Protein AF-A0A7Y6Z3F3-F1 (afdb_monomer_lite)

Sequence (207 aa):
MNSSSGKTDTLVWLLLFVAGVSCVLVIGAFCLVFYDLPFSKDSGDWSNFGSYFGGLLSPILGVLNLCALLLIAVRVTEAQQKTLATKRLSLDLYSEWHEPSLHESRRVVSDLISSVSRNERVLNTLSELEQSELDLRVHAFRLYHFFEKWAVLVELNEVDEVILNKALASRALWYRQYFFEPIREAESNTEIRSSLDRIETIVFSKL

Radius of gyration: 32.27 Å; chains: 1; bounding box: 71×24×91 Å

Secondary structure (DSSP, 8-state):
--TTHHHHHHHHHHHHHHHHHHHHHHHHHHHHHHTTSPPP--HHHHHHHHHHHHHHHHHHHHHHHHHHHHHHHHHHHHHHHHHHHHHHHHHHHHHHHTSHHHHHHHHHHHHHHHHHHHTTPPPPPHHHHHTS-HHHHHHHHHHHHHHHHHHHHHHTT---HHHHHHHHHHHHHHHIIIIIHHHHHH---HHHHHHHHHHHHHTGGG-

Foldseek 3Di:
DPPPVVVLVVVLVVLVVVLVVQLCVVVVVCCVVCVPPDDDPDVVVVVVVCVVCCVSCVVSVVSNVVSVVVVVVVVVVVVVVLLVQLVVLLVVLLVVLVDPLLVVLVVLVVVLLVVCVVVVHQDDALVVLCVDDPVNNVSLVVNLVSLLSVLVCQVVVSHDLVSLCVRPVVCVVVCVVRPLVSNLVPPPDPVVNVSSVSSCVRSVVSD

Structure (mmCIF, N/CA/C/O backbone):
data_AF-A0A7Y6Z3F3-F1
#
_entry.id   AF-A0A7Y6Z3F3-F1
#
loop_
_atom_site.group_PDB
_atom_site.id
_atom_site.type_symbol
_atom_site.label_atom_id
_atom_site.label_alt_id
_atom_site.label_comp_id
_atom_site.label_asym_id
_atom_site.label_entity_id
_atom_site.label_seq_id
_atom_site.pdbx_PDB_ins_code
_atom_site.Cartn_x
_atom_site.Cartn_y
_atom_site.Cartn_z
_atom_site.occupancy
_atom_site.B_iso_or_equiv
_atom_site.auth_seq_id
_atom_site.auth_comp_id
_atom_site.auth_asym_id
_atom_site.auth_atom_id
_atom_site.pdbx_PDB_model_num
ATOM 1 N N . MET A 1 1 ? -4.904 8.526 -14.366 1.00 38.22 1 MET A N 1
ATOM 2 C CA . MET A 1 1 ? -3.614 9.166 -14.714 1.00 38.22 1 MET A CA 1
ATOM 3 C C . MET A 1 1 ? -2.738 8.146 -15.443 1.00 38.22 1 MET A C 1
ATOM 5 O O . MET A 1 1 ? -2.089 7.375 -14.768 1.00 38.22 1 MET A O 1
ATOM 9 N N . ASN A 1 2 ? -2.770 8.075 -16.785 1.00 40.88 2 ASN A N 1
ATOM 10 C CA . ASN A 1 2 ? -1.990 7.087 -17.573 1.00 40.88 2 ASN A CA 1
ATOM 11 C C . ASN A 1 2 ? -1.408 7.657 -18.892 1.00 40.88 2 ASN A C 1
ATOM 13 O O . ASN A 1 2 ? -1.017 6.913 -19.784 1.00 40.88 2 ASN A O 1
ATOM 17 N N . SER A 1 3 ? -1.358 8.986 -19.058 1.00 46.75 3 SER A N 1
ATOM 18 C CA . SER A 1 3 ? -1.024 9.599 -20.358 1.00 46.75 3 SER A CA 1
ATOM 19 C C . SER A 1 3 ? 0.472 9.885 -20.590 1.00 46.75 3 SER A C 1
ATOM 21 O O . SER A 1 3 ? 0.819 10.198 -21.732 1.00 46.75 3 SER A O 1
ATOM 23 N N . SER A 1 4 ? 1.351 9.845 -19.578 1.00 52.16 4 SER A N 1
ATOM 24 C CA . SER A 1 4 ? 2.773 10.199 -19.773 1.00 52.16 4 SER A CA 1
ATOM 25 C C . SER A 1 4 ? 3.640 9.006 -20.187 1.00 52.16 4 SER A C 1
ATOM 27 O O . SER A 1 4 ? 4.388 9.145 -21.151 1.00 52.16 4 SER A O 1
ATOM 29 N N . SER A 1 5 ? 3.479 7.835 -19.554 1.00 54.91 5 SER A N 1
ATOM 30 C CA . SER A 1 5 ? 4.274 6.628 -19.866 1.00 54.91 5 SER A CA 1
ATOM 31 C C . SER A 1 5 ? 4.089 6.160 -21.316 1.00 54.91 5 SER A C 1
ATOM 33 O O . SER A 1 5 ? 5.067 5.860 -21.996 1.00 54.91 5 SER A O 1
ATOM 35 N N . GLY A 1 6 ? 2.861 6.193 -21.848 1.00 60.38 6 GLY A N 1
ATOM 36 C CA . GLY A 1 6 ? 2.613 5.762 -23.229 1.00 60.38 6 GLY A CA 1
ATOM 37 C C . GLY A 1 6 ? 3.325 6.627 -24.277 1.00 60.38 6 GLY A C 1
ATOM 38 O O . GLY A 1 6 ? 3.741 6.128 -25.322 1.00 60.38 6 GLY A O 1
ATOM 39 N N . LYS A 1 7 ? 3.517 7.923 -23.998 1.00 63.25 7 LYS A N 1
ATOM 40 C CA . LYS A 1 7 ? 4.175 8.851 -24.930 1.00 63.25 7 LYS A CA 1
ATOM 41 C C . LYS A 1 7 ? 5.693 8.682 -24.926 1.00 63.25 7 LYS A C 1
ATOM 43 O O . LYS A 1 7 ? 6.295 8.705 -25.997 1.00 63.25 7 LYS A O 1
ATOM 48 N N . THR A 1 8 ? 6.300 8.482 -23.754 1.00 67.88 8 THR A N 1
ATOM 49 C CA . THR A 1 8 ? 7.743 8.215 -23.640 1.00 67.88 8 THR A CA 1
ATOM 50 C C . THR A 1 8 ? 8.108 6.880 -24.271 1.00 67.88 8 THR A C 1
ATOM 52 O O . THR A 1 8 ? 9.074 6.817 -25.027 1.00 67.88 8 THR A O 1
ATOM 55 N N . ASP A 1 9 ? 7.290 5.848 -24.056 1.00 76.81 9 ASP A N 1
ATOM 56 C CA . ASP A 1 9 ? 7.515 4.531 -24.652 1.00 76.81 9 ASP A CA 1
ATOM 57 C C . ASP A 1 9 ? 7.386 4.584 -26.188 1.00 76.81 9 ASP A C 1
ATOM 59 O O . ASP A 1 9 ? 8.231 4.041 -26.897 1.00 76.81 9 ASP A O 1
ATOM 63 N N . THR A 1 10 ? 6.407 5.324 -26.724 1.00 79.69 10 THR A N 1
ATOM 64 C CA . THR A 1 10 ? 6.239 5.496 -28.182 1.00 79.69 10 THR A CA 1
ATOM 65 C C . THR A 1 10 ? 7.417 6.237 -28.824 1.00 79.69 10 THR A C 1
ATOM 67 O O . THR A 1 10 ? 7.897 5.841 -29.886 1.00 79.69 10 THR A O 1
ATOM 70 N N . LEU A 1 11 ? 7.905 7.306 -28.186 1.00 78.19 11 LEU A N 1
ATOM 71 C CA . LEU A 1 11 ? 9.024 8.100 -28.702 1.00 78.19 11 LEU A CA 1
ATOM 72 C C . LEU A 1 11 ? 10.329 7.295 -28.707 1.00 78.19 11 LEU A C 1
ATOM 74 O O . LEU A 1 11 ? 11.085 7.350 -29.674 1.00 78.19 11 LEU A O 1
ATOM 78 N N . VAL A 1 12 ? 10.568 6.505 -27.663 1.00 79.38 12 VAL A N 1
ATOM 79 C CA . VAL A 1 12 ? 11.729 5.613 -27.582 1.00 79.38 12 VAL A CA 1
ATOM 80 C C . VAL A 1 12 ? 11.673 4.541 -28.665 1.00 79.38 12 VAL A C 1
ATOM 82 O O . VAL A 1 12 ? 12.667 4.328 -29.356 1.00 79.38 12 VAL A O 1
ATOM 85 N N . TRP A 1 13 ? 10.520 3.901 -28.864 1.00 82.06 13 TRP A N 1
ATOM 86 C CA . TRP A 1 13 ? 10.353 2.903 -29.922 1.00 82.06 13 TRP A CA 1
ATOM 87 C C . TRP A 1 13 ? 10.574 3.483 -31.318 1.00 82.06 13 TRP A C 1
ATOM 89 O O . TRP A 1 13 ? 11.228 2.849 -32.145 1.00 82.06 13 TRP A O 1
ATOM 99 N N . LEU A 1 14 ? 10.097 4.705 -31.566 1.00 84.75 14 LEU A N 1
ATOM 100 C CA . LEU A 1 14 ? 10.352 5.413 -32.817 1.00 84.75 14 LEU A CA 1
ATOM 101 C C . LEU A 1 14 ? 11.854 5.667 -33.026 1.00 84.75 14 LEU A C 1
ATOM 103 O O . LEU A 1 14 ? 12.366 5.433 -34.119 1.00 84.75 14 LEU A O 1
ATOM 107 N N . LEU A 1 15 ? 12.574 6.103 -31.988 1.00 81.81 15 LEU A N 1
ATOM 108 C CA . LEU A 1 15 ? 14.019 6.342 -32.068 1.00 81.81 15 LEU A CA 1
ATOM 109 C C . LEU A 1 15 ? 14.811 5.049 -32.301 1.00 81.81 15 LEU A C 1
ATOM 111 O O . LEU A 1 15 ? 15.706 5.032 -33.146 1.00 81.81 15 LEU A O 1
ATOM 115 N N . LEU A 1 16 ? 14.453 3.956 -31.619 1.00 83.38 16 LEU A N 1
ATOM 116 C CA . LEU A 1 16 ? 15.047 2.634 -31.849 1.00 83.38 16 LEU A CA 1
ATOM 117 C C . LEU A 1 16 ? 14.792 2.140 -33.276 1.00 83.38 16 LEU A C 1
ATOM 119 O O . LEU A 1 16 ? 15.697 1.597 -33.909 1.00 83.38 16 LEU A O 1
ATOM 123 N N . PHE A 1 17 ? 13.587 2.364 -33.804 1.00 86.19 17 PHE A N 1
ATOM 124 C CA . PHE A 1 17 ? 13.240 2.017 -35.178 1.00 86.19 17 PHE A CA 1
ATOM 125 C C . PHE A 1 17 ? 14.087 2.798 -36.189 1.00 86.19 17 PHE A C 1
ATOM 127 O O . PHE A 1 17 ? 14.693 2.195 -37.071 1.00 86.19 17 PHE A O 1
ATOM 134 N N . VAL A 1 18 ? 14.194 4.123 -36.036 1.00 85.94 18 VAL A N 1
ATOM 135 C CA . VAL A 1 18 ? 15.007 4.972 -36.924 1.00 85.94 18 VAL A CA 1
ATOM 136 C C . VAL A 1 18 ? 16.485 4.577 -36.874 1.00 85.94 18 VAL A C 1
ATOM 138 O O . VAL A 1 18 ? 17.123 4.462 -37.924 1.00 85.94 18 VAL A O 1
ATOM 141 N N . ALA A 1 19 ? 17.027 4.317 -35.682 1.00 82.75 19 ALA A N 1
ATOM 142 C CA . ALA A 1 19 ? 18.394 3.826 -35.519 1.00 82.75 19 ALA A CA 1
ATOM 143 C C . ALA A 1 19 ? 18.596 2.464 -36.209 1.00 82.75 19 ALA A C 1
ATOM 145 O O . ALA A 1 19 ? 19.554 2.290 -36.962 1.00 82.75 19 ALA A O 1
ATOM 146 N N . GLY A 1 20 ? 17.666 1.523 -36.016 1.00 84.94 20 GLY A N 1
ATOM 147 C CA . GLY A 1 20 ? 17.706 0.199 -36.639 1.00 84.94 20 GLY A CA 1
ATOM 148 C C . GLY A 1 20 ? 17.647 0.258 -38.165 1.00 84.94 20 GLY A C 1
ATOM 149 O O . GLY A 1 20 ? 18.487 -0.342 -38.835 1.00 84.94 20 GLY A O 1
ATOM 150 N N . VAL A 1 21 ? 16.714 1.036 -38.723 1.00 88.25 21 VAL A N 1
ATOM 151 C CA . VAL A 1 21 ? 16.598 1.254 -40.175 1.00 88.25 21 VAL A CA 1
ATOM 152 C C . VAL A 1 21 ? 17.876 1.874 -40.733 1.00 88.25 21 VAL A C 1
ATOM 154 O O . VAL A 1 21 ? 18.364 1.426 -41.766 1.00 88.25 21 VAL A O 1
ATOM 157 N N . SER A 1 22 ? 18.463 2.849 -40.036 1.00 83.56 22 SER A N 1
ATOM 158 C CA . SER A 1 22 ? 19.711 3.489 -40.470 1.00 83.56 22 SER A CA 1
ATOM 159 C C . SER A 1 22 ? 20.871 2.489 -40.542 1.00 83.56 22 SER A C 1
ATOM 161 O O . SER A 1 22 ? 21.588 2.460 -41.541 1.00 83.56 22 SER A O 1
ATOM 163 N N . CYS A 1 23 ? 21.016 1.608 -39.545 1.00 83.25 23 CYS A N 1
ATOM 164 C CA . CYS A 1 23 ? 22.012 0.531 -39.575 1.00 83.25 23 CYS A CA 1
ATOM 165 C C . CYS A 1 23 ? 21.788 -0.440 -40.744 1.00 83.25 23 CYS A C 1
ATOM 167 O O . CYS A 1 23 ? 22.736 -0.779 -41.454 1.00 83.25 23 CYS A O 1
ATOM 169 N N . VAL A 1 24 ? 20.540 -0.867 -40.971 1.00 86.88 24 VAL A N 1
ATOM 170 C CA . VAL A 1 24 ? 20.189 -1.779 -42.073 1.00 86.88 24 VAL A CA 1
ATOM 171 C C . VAL A 1 24 ? 20.465 -1.137 -43.431 1.00 86.88 24 VAL A C 1
ATOM 173 O O . VAL A 1 24 ? 20.983 -1.812 -44.315 1.00 86.88 24 VAL A O 1
ATOM 176 N N . LEU A 1 25 ? 20.180 0.156 -43.601 1.00 86.38 25 LEU A N 1
ATOM 177 C CA . LEU A 1 25 ? 20.458 0.877 -44.845 1.00 86.38 25 LEU A CA 1
ATOM 178 C C . LEU A 1 25 ? 21.958 0.969 -45.137 1.00 86.38 25 LEU A C 1
ATOM 180 O O . LEU A 1 25 ? 22.355 0.741 -46.276 1.00 86.38 25 LEU A O 1
ATOM 184 N N . VAL A 1 26 ? 22.794 1.250 -44.131 1.00 82.69 26 VAL A N 1
ATOM 185 C CA . VAL A 1 26 ? 24.258 1.308 -44.303 1.00 82.69 26 VAL A CA 1
ATOM 186 C C . VAL A 1 26 ? 24.819 -0.064 -44.686 1.00 82.69 26 VAL A C 1
ATOM 188 O O . VAL A 1 26 ? 25.569 -0.174 -45.656 1.00 82.69 26 VAL A O 1
ATOM 191 N N . ILE A 1 27 ? 24.422 -1.120 -43.969 1.00 83.50 27 ILE A N 1
ATOM 192 C CA . ILE A 1 27 ? 24.867 -2.493 -44.257 1.00 83.50 27 ILE A CA 1
ATOM 193 C C . ILE A 1 27 ? 24.346 -2.951 -45.626 1.00 83.50 27 ILE A C 1
ATOM 195 O O . ILE A 1 27 ? 25.100 -3.501 -46.423 1.00 83.50 27 ILE A O 1
ATOM 199 N N . GLY A 1 28 ? 23.073 -2.691 -45.925 1.00 85.12 28 GLY A N 1
ATOM 200 C CA . GLY A 1 28 ? 22.438 -3.063 -47.187 1.00 85.12 28 GLY A CA 1
ATOM 201 C C . GLY A 1 28 ? 23.067 -2.362 -48.388 1.00 85.12 28 GLY A C 1
ATOM 202 O O . GLY A 1 28 ? 23.376 -3.017 -49.380 1.00 85.12 28 GLY A O 1
ATOM 203 N N . ALA A 1 29 ? 23.327 -1.055 -48.291 1.00 84.19 29 ALA A N 1
ATOM 204 C CA . ALA A 1 29 ? 24.025 -0.305 -49.333 1.00 84.19 29 ALA A CA 1
ATOM 205 C C . ALA A 1 29 ? 25.441 -0.849 -49.569 1.00 84.19 29 ALA A C 1
ATOM 207 O O . ALA A 1 29 ? 25.851 -1.001 -50.718 1.00 84.19 29 ALA A O 1
ATOM 208 N N . PHE A 1 30 ? 26.164 -1.208 -48.502 1.00 81.44 30 PHE A N 1
ATOM 209 C CA . PHE A 1 30 ? 27.473 -1.847 -48.625 1.00 81.44 30 PHE A CA 1
ATOM 210 C C . PHE A 1 30 ? 27.386 -3.191 -49.364 1.00 81.44 30 PHE A C 1
ATOM 212 O O . PHE A 1 30 ? 28.093 -3.398 -50.348 1.00 81.44 30 PHE A O 1
ATOM 219 N N . CYS A 1 31 ? 26.485 -4.086 -48.950 1.00 83.38 31 CYS A N 1
ATOM 220 C CA . CYS A 1 31 ? 26.319 -5.380 -49.612 1.00 83.38 31 CYS A CA 1
ATOM 221 C C . CYS A 1 31 ? 25.942 -5.236 -51.093 1.00 83.38 31 CYS A C 1
ATOM 223 O O . CYS A 1 31 ? 26.457 -5.986 -51.911 1.00 83.38 31 CYS A O 1
ATOM 225 N N . LEU A 1 32 ? 25.088 -4.273 -51.453 1.00 83.81 32 LEU A N 1
ATOM 226 C CA . LEU A 1 32 ? 24.676 -4.057 -52.845 1.00 83.81 32 LEU A CA 1
ATOM 227 C C . LEU A 1 32 ? 25.800 -3.509 -53.732 1.00 83.81 32 LEU A C 1
ATOM 229 O O . LEU A 1 32 ? 25.905 -3.906 -54.887 1.00 83.81 32 LEU A O 1
ATOM 233 N N . VAL A 1 33 ? 26.629 -2.600 -53.214 1.00 81.56 33 VAL A N 1
ATOM 234 C CA . VAL A 1 33 ? 27.705 -1.971 -53.999 1.00 81.56 33 VAL A CA 1
ATOM 235 C C . VAL A 1 33 ? 28.915 -2.896 -54.143 1.00 81.56 33 VAL A C 1
ATOM 237 O O . VAL A 1 33 ? 29.579 -2.872 -55.176 1.00 81.56 33 VAL A O 1
ATOM 240 N N . PHE A 1 34 ? 29.201 -3.716 -53.128 1.00 78.06 34 PHE A N 1
ATOM 241 C CA . PHE A 1 34 ? 30.442 -4.491 -53.051 1.00 78.06 34 PHE A CA 1
ATOM 242 C C . PHE A 1 34 ? 30.267 -6.009 -53.228 1.00 78.06 34 PHE A C 1
ATOM 244 O O . PHE A 1 34 ? 31.240 -6.744 -53.092 1.00 78.06 34 PHE A O 1
ATOM 251 N N . TYR A 1 35 ? 29.062 -6.490 -53.554 1.00 79.00 35 TYR A N 1
ATOM 252 C CA . TYR A 1 35 ? 28.749 -7.924 -53.668 1.00 79.00 35 TYR A CA 1
ATOM 253 C C . TYR A 1 35 ? 29.618 -8.684 -54.691 1.00 79.00 35 TYR A C 1
ATOM 255 O O . TYR A 1 35 ? 30.022 -9.812 -54.417 1.00 79.00 35 TYR A O 1
ATOM 263 N N . ASP A 1 36 ? 29.944 -8.068 -55.831 1.00 79.69 36 ASP A N 1
ATOM 264 C CA . ASP A 1 36 ? 30.713 -8.705 -56.914 1.00 79.69 36 ASP A CA 1
ATOM 265 C C . ASP A 1 36 ? 32.243 -8.567 -56.762 1.00 79.69 36 ASP A C 1
ATOM 267 O O . ASP A 1 36 ? 33.006 -9.055 -57.601 1.00 79.69 36 ASP A O 1
ATOM 271 N N . LEU A 1 37 ? 32.727 -7.886 -55.716 1.00 78.25 37 LEU A N 1
ATOM 272 C CA . LEU A 1 37 ? 34.158 -7.643 -55.521 1.00 78.25 37 LEU A CA 1
ATOM 273 C C . LEU A 1 37 ? 34.828 -8.804 -54.761 1.00 78.25 37 LEU A C 1
ATOM 275 O O . LEU A 1 37 ? 34.282 -9.304 -53.774 1.00 78.25 37 LEU A O 1
ATOM 279 N N . PRO A 1 38 ? 36.035 -9.243 -55.175 1.00 79.56 38 PRO A N 1
ATOM 280 C CA . PRO A 1 38 ? 36.768 -10.278 -54.458 1.00 79.56 38 PRO A CA 1
ATOM 281 C C . PRO A 1 38 ? 37.205 -9.779 -53.075 1.00 79.56 38 PRO A C 1
ATOM 283 O O . PRO A 1 38 ? 37.534 -8.608 -52.891 1.00 79.56 38 PRO A O 1
ATOM 286 N N . PHE A 1 39 ? 37.263 -10.694 -52.106 1.00 79.56 39 PHE A N 1
ATOM 287 C CA . PHE A 1 39 ? 37.711 -10.390 -50.746 1.00 79.56 39 PHE A CA 1
ATOM 288 C C . PHE A 1 39 ? 39.142 -9.827 -50.761 1.00 79.56 39 PHE A C 1
ATOM 290 O O . PHE A 1 39 ? 40.058 -10.480 -51.274 1.00 79.56 39 PHE A O 1
ATOM 297 N N . SER A 1 40 ? 39.345 -8.632 -50.194 1.00 84.62 40 SER A N 1
ATOM 298 C CA . SER A 1 40 ? 40.679 -8.030 -50.159 1.00 84.62 40 SER A CA 1
ATOM 299 C C . SER A 1 40 ? 41.608 -8.802 -49.222 1.00 84.62 40 SER A C 1
ATOM 301 O O . SER A 1 40 ? 41.233 -9.176 -48.106 1.00 84.62 40 SER A O 1
ATOM 303 N N . LYS A 1 41 ? 42.837 -9.035 -49.695 1.00 87.00 41 LYS A N 1
ATOM 304 C CA . LYS A 1 41 ? 43.941 -9.622 -48.920 1.00 87.00 41 LYS A CA 1
ATOM 305 C C . LYS A 1 41 ? 44.812 -8.556 -48.250 1.00 87.00 41 LYS A C 1
ATOM 307 O O . LYS A 1 41 ? 45.688 -8.919 -47.469 1.00 87.00 41 LYS A O 1
ATOM 312 N N . ASP A 1 42 ? 44.595 -7.279 -48.569 1.00 90.56 42 ASP A N 1
ATOM 313 C CA . ASP A 1 42 ? 45.306 -6.163 -47.954 1.00 90.56 42 ASP A CA 1
ATOM 314 C C . ASP A 1 42 ? 44.624 -5.783 -46.634 1.00 90.56 42 ASP A C 1
ATOM 316 O O . ASP A 1 42 ? 43.416 -5.548 -46.570 1.00 90.56 42 ASP A O 1
ATOM 320 N N . SER A 1 43 ? 45.402 -5.730 -45.556 1.00 84.81 43 SER A N 1
ATOM 321 C CA . SER A 1 43 ? 44.917 -5.312 -44.242 1.00 84.81 43 SER A CA 1
ATOM 322 C C . SER A 1 43 ? 44.562 -3.820 -44.190 1.00 84.81 43 SER A C 1
ATOM 324 O O . SER A 1 43 ? 43.739 -3.425 -43.359 1.00 84.81 43 SER A O 1
ATOM 326 N N . GLY A 1 44 ? 45.122 -2.996 -45.083 1.00 91.69 44 GLY A N 1
ATOM 327 C CA . GLY A 1 44 ? 44.797 -1.574 -45.206 1.00 91.69 44 GLY A CA 1
ATOM 328 C C . GLY A 1 44 ? 43.333 -1.327 -45.580 1.00 91.69 44 GLY A C 1
ATOM 329 O O . GLY A 1 44 ? 42.685 -0.457 -44.993 1.00 91.69 44 GLY A O 1
ATOM 330 N N . ASP A 1 45 ? 42.774 -2.145 -46.472 1.00 84.94 45 ASP A N 1
ATOM 331 C CA . ASP A 1 45 ? 41.375 -2.033 -46.902 1.00 84.94 45 ASP A CA 1
ATOM 332 C C . ASP A 1 45 ? 40.402 -2.326 -45.752 1.00 84.94 45 ASP A C 1
ATOM 334 O O . ASP A 1 45 ? 39.420 -1.605 -45.557 1.00 84.94 45 ASP A O 1
ATOM 338 N N . TRP A 1 46 ? 40.713 -3.328 -44.925 1.00 84.88 46 TRP A N 1
ATOM 339 C CA . TRP A 1 46 ? 39.931 -3.662 -43.730 1.00 84.88 46 TRP A CA 1
ATOM 340 C C . TRP A 1 46 ? 39.995 -2.572 -42.658 1.00 84.88 46 TRP A C 1
ATOM 342 O O . TRP A 1 46 ? 38.992 -2.297 -41.996 1.00 84.88 46 TRP A O 1
ATOM 352 N N . SER A 1 47 ? 41.147 -1.913 -42.512 1.00 86.12 47 SER A N 1
ATOM 353 C CA . SER A 1 47 ? 41.310 -0.768 -41.607 1.00 86.12 47 SER A CA 1
ATOM 354 C C . SER A 1 47 ? 40.446 0.427 -42.037 1.00 86.12 47 SER A C 1
ATOM 356 O O . SER A 1 47 ? 39.726 1.018 -41.222 1.00 86.12 47 SER A O 1
ATOM 358 N N . ASN A 1 48 ? 40.440 0.742 -43.336 1.00 86.56 48 ASN A N 1
ATOM 359 C CA . ASN A 1 48 ? 39.612 1.809 -43.904 1.00 86.56 48 ASN A CA 1
ATOM 360 C C . ASN A 1 48 ? 38.114 1.490 -43.787 1.00 86.56 48 ASN A C 1
ATOM 362 O O . ASN A 1 48 ? 37.327 2.350 -43.384 1.00 86.56 48 ASN A O 1
ATOM 366 N N . PHE A 1 49 ? 37.725 0.243 -44.062 1.00 83.56 49 PHE A N 1
ATOM 367 C CA . PHE A 1 49 ? 36.360 -0.246 -43.872 1.00 83.56 49 PHE A CA 1
ATOM 368 C C . PHE A 1 49 ? 35.894 -0.092 -42.418 1.00 83.56 49 PHE A C 1
ATOM 370 O O . PHE A 1 49 ? 34.840 0.495 -42.162 1.00 83.56 49 PHE A O 1
ATOM 377 N N . GLY A 1 50 ? 36.695 -0.565 -41.459 1.00 82.75 50 GLY A N 1
ATOM 378 C CA . GLY A 1 50 ? 36.385 -0.449 -40.034 1.00 82.75 50 GLY A CA 1
ATOM 379 C C . GLY A 1 50 ? 36.251 1.006 -39.585 1.00 82.75 50 GLY A C 1
ATOM 380 O O . GLY A 1 50 ? 35.356 1.327 -38.806 1.00 82.75 50 GLY A O 1
ATOM 381 N N . SER A 1 51 ? 37.073 1.902 -40.134 1.00 86.12 51 SER A N 1
ATOM 382 C CA . SER A 1 51 ? 37.001 3.341 -39.855 1.00 86.12 51 SER A CA 1
ATOM 383 C C . SER A 1 51 ? 35.717 3.980 -40.399 1.00 86.12 51 SER A C 1
ATOM 385 O O . SER A 1 51 ? 35.083 4.768 -39.699 1.00 86.12 51 SER A O 1
ATOM 387 N N . TYR A 1 52 ? 35.287 3.609 -41.608 1.00 84.25 52 TYR A N 1
ATOM 388 C CA . TYR A 1 52 ? 34.029 4.078 -42.199 1.00 84.25 52 TYR A CA 1
ATOM 389 C C . TYR A 1 52 ? 32.808 3.596 -41.404 1.00 84.25 52 TYR A C 1
ATOM 391 O O . TYR A 1 52 ? 31.964 4.403 -41.006 1.00 84.25 52 TYR A O 1
ATOM 399 N N . PHE A 1 53 ? 32.744 2.295 -41.100 1.00 82.31 53 PHE A N 1
ATOM 400 C CA . PHE A 1 53 ? 31.662 1.721 -40.297 1.00 82.31 53 PHE A CA 1
ATOM 401 C C . PHE A 1 53 ? 31.648 2.276 -38.874 1.00 82.31 53 PHE A C 1
ATOM 403 O O . PHE A 1 53 ? 30.588 2.651 -38.378 1.00 82.31 53 PHE A O 1
ATOM 410 N N . GLY A 1 54 ? 32.809 2.387 -38.227 1.00 82.56 54 GLY A N 1
ATOM 411 C CA . GLY A 1 54 ? 32.936 2.983 -36.899 1.00 82.56 54 GLY A CA 1
ATOM 412 C C . GLY A 1 54 ? 32.503 4.450 -36.874 1.00 82.56 54 GLY A C 1
ATOM 413 O O . GLY A 1 54 ? 31.783 4.858 -35.964 1.00 82.56 54 GLY A O 1
ATOM 414 N N . GLY A 1 55 ? 32.864 5.226 -37.901 1.00 84.12 55 GLY A N 1
ATOM 415 C CA . GLY A 1 55 ? 32.450 6.622 -38.052 1.00 84.12 55 GLY A CA 1
ATOM 416 C C . GLY A 1 55 ? 30.942 6.796 -38.245 1.00 84.12 55 GLY A C 1
ATOM 417 O O . GLY A 1 55 ? 30.365 7.726 -37.687 1.00 84.12 55 GLY A O 1
ATOM 418 N N . LEU A 1 56 ? 30.289 5.888 -38.977 1.00 81.94 56 LEU A N 1
ATOM 419 C CA . LEU A 1 56 ? 28.836 5.911 -39.195 1.00 81.94 56 LEU A CA 1
ATOM 420 C C . LEU A 1 56 ? 28.035 5.370 -38.007 1.00 81.94 56 LEU A C 1
ATOM 422 O O . LEU A 1 56 ? 26.986 5.916 -37.667 1.00 81.94 56 LEU A O 1
ATOM 426 N N . LEU A 1 57 ? 28.520 4.307 -37.366 1.00 81.94 57 LEU A N 1
ATOM 427 C CA . LEU A 1 57 ? 27.845 3.683 -36.230 1.00 81.94 57 LEU A CA 1
ATOM 428 C C . LEU A 1 57 ? 28.001 4.501 -34.950 1.00 81.94 57 LEU A C 1
ATOM 430 O O . LEU A 1 57 ? 27.092 4.494 -34.127 1.00 81.94 57 LEU A O 1
ATOM 434 N N . SER A 1 58 ? 29.111 5.221 -34.769 1.00 85.81 58 SER A N 1
ATOM 435 C CA . SER A 1 58 ? 29.380 5.972 -33.537 1.00 85.81 58 SER A CA 1
ATOM 436 C C . SER A 1 58 ? 28.279 6.997 -33.192 1.00 85.81 58 SER A C 1
ATOM 438 O O . SER A 1 58 ? 27.762 6.942 -32.073 1.00 85.81 58 SER A O 1
ATOM 440 N N . PRO A 1 59 ? 27.798 7.849 -34.121 1.00 84.56 59 PRO A N 1
ATOM 441 C CA . PRO A 1 59 ? 26.643 8.714 -33.870 1.00 84.56 59 PRO A CA 1
ATOM 442 C C . PRO A 1 59 ? 25.365 7.947 -33.501 1.00 84.56 59 PRO A C 1
ATOM 444 O O . PRO A 1 59 ? 24.646 8.362 -32.592 1.00 84.56 59 PRO A O 1
ATOM 447 N N . ILE A 1 60 ? 25.095 6.813 -34.162 1.00 82.94 60 ILE A N 1
ATOM 448 C CA . ILE A 1 60 ? 23.916 5.974 -33.888 1.00 82.94 60 ILE A CA 1
ATOM 449 C C . ILE A 1 60 ? 24.001 5.398 -32.471 1.00 82.94 60 ILE A C 1
ATOM 451 O O . ILE A 1 60 ? 23.053 5.515 -31.695 1.00 82.94 60 ILE A O 1
ATOM 455 N N . LEU A 1 61 ? 25.154 4.837 -32.102 1.00 83.88 61 LEU A N 1
ATOM 456 C CA . LEU A 1 61 ? 25.417 4.320 -30.760 1.00 83.88 61 LEU A CA 1
ATOM 457 C C . LEU A 1 61 ? 25.330 5.424 -29.701 1.00 83.88 61 LEU A C 1
ATOM 459 O O . LEU A 1 61 ? 24.790 5.186 -28.623 1.00 83.88 61 LEU A O 1
ATOM 463 N N . GLY A 1 62 ? 25.790 6.638 -30.013 1.00 87.56 62 GLY A N 1
ATOM 464 C CA . GLY A 1 62 ? 25.648 7.805 -29.144 1.00 87.56 62 GLY A CA 1
ATOM 465 C C . GLY A 1 62 ? 24.184 8.138 -28.849 1.00 87.56 62 GLY A C 1
ATOM 466 O O . GLY A 1 62 ? 23.805 8.270 -27.685 1.00 87.56 62 GLY A O 1
ATOM 467 N N . VAL A 1 63 ? 23.340 8.203 -29.883 1.00 84.25 63 VAL A N 1
ATOM 468 C CA . VAL A 1 63 ? 21.894 8.442 -29.724 1.00 84.25 63 VAL A CA 1
ATOM 469 C C . VAL A 1 63 ? 21.226 7.303 -28.952 1.00 84.25 63 VAL A C 1
ATOM 471 O O . VAL A 1 63 ? 20.443 7.568 -28.039 1.00 84.25 63 VAL A O 1
ATOM 474 N N . LEU A 1 64 ? 21.560 6.045 -29.256 1.00 84.06 64 LEU A N 1
ATOM 475 C CA . LEU A 1 64 ? 21.032 4.879 -28.540 1.00 84.06 64 LEU A CA 1
ATOM 476 C C . LEU A 1 64 ? 21.401 4.904 -27.055 1.00 84.06 64 LEU A C 1
ATOM 478 O O . LEU A 1 64 ? 20.546 4.641 -26.211 1.00 84.06 64 LEU A O 1
ATOM 482 N N . ASN A 1 65 ? 22.640 5.271 -26.729 1.00 88.94 65 ASN A N 1
ATOM 483 C CA . ASN A 1 65 ? 23.096 5.383 -25.349 1.00 88.94 65 ASN A CA 1
ATOM 484 C C . ASN A 1 65 ? 22.334 6.481 -24.589 1.00 88.94 65 ASN A C 1
ATOM 486 O O . ASN A 1 65 ? 21.897 6.261 -23.462 1.00 88.94 65 ASN A O 1
ATOM 490 N N . LEU A 1 66 ? 22.099 7.638 -25.220 1.00 88.50 66 LEU A N 1
ATOM 491 C CA . LEU A 1 66 ? 21.274 8.698 -24.630 1.00 88.50 66 LEU A CA 1
ATOM 492 C C . LEU A 1 66 ? 19.826 8.242 -24.405 1.00 88.50 66 LEU A C 1
ATOM 494 O O . LEU A 1 66 ? 19.254 8.521 -23.352 1.00 88.50 66 LEU A O 1
ATOM 498 N N . CYS A 1 67 ? 19.242 7.504 -25.354 1.00 85.19 67 CYS A N 1
ATOM 499 C CA . CYS A 1 67 ? 17.896 6.947 -25.209 1.00 85.19 67 CYS A CA 1
ATOM 500 C C . CYS A 1 67 ? 17.822 5.936 -24.059 1.00 85.19 67 CYS A C 1
ATOM 502 O O . CYS A 1 67 ? 16.904 5.999 -23.242 1.00 85.19 67 CYS A O 1
ATOM 504 N N . ALA A 1 68 ? 18.800 5.032 -23.971 1.00 86.38 68 ALA A N 1
ATOM 505 C CA . ALA A 1 68 ? 18.894 4.051 -22.897 1.00 86.38 68 ALA A CA 1
ATOM 506 C C . ALA A 1 68 ? 19.033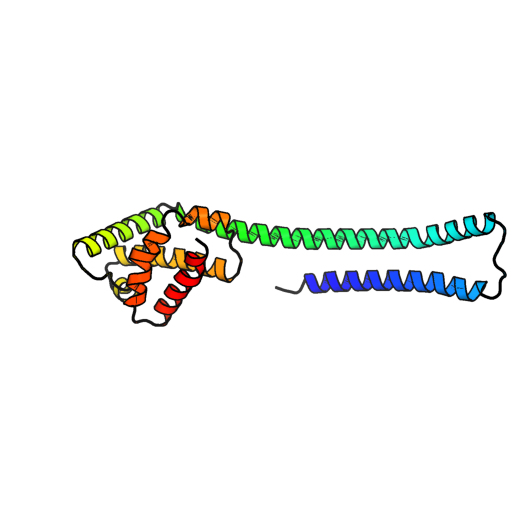 4.736 -21.532 1.00 86.38 68 ALA A C 1
ATOM 508 O O . ALA A 1 68 ? 18.315 4.392 -20.595 1.00 86.38 68 ALA A O 1
ATOM 509 N N . LEU A 1 69 ? 19.894 5.752 -21.431 1.00 92.00 69 LEU A N 1
ATOM 510 C CA . LEU A 1 69 ? 20.064 6.526 -20.206 1.00 92.00 69 LEU A CA 1
ATOM 511 C C . LEU A 1 69 ? 18.762 7.223 -19.793 1.00 92.00 69 LEU A C 1
ATOM 513 O O . LEU A 1 69 ? 18.386 7.166 -18.625 1.00 92.00 69 LEU A O 1
ATOM 517 N N . LEU A 1 70 ? 18.055 7.841 -20.743 1.00 89.19 70 LEU A N 1
ATOM 518 C CA . LEU A 1 70 ? 16.783 8.513 -20.479 1.00 89.19 70 LEU A CA 1
ATOM 519 C C . LEU A 1 70 ? 15.714 7.526 -20.000 1.00 89.19 70 LEU A C 1
ATOM 521 O O . LEU A 1 70 ? 15.024 7.800 -19.021 1.00 89.19 70 LEU A O 1
ATOM 525 N N . LEU A 1 71 ? 15.607 6.361 -20.640 1.00 87.50 71 LEU A N 1
ATOM 526 C CA . LEU A 1 71 ? 14.709 5.290 -20.210 1.00 87.50 71 LEU A CA 1
ATOM 527 C C . LEU A 1 71 ? 15.008 4.834 -18.786 1.00 87.50 71 LEU A C 1
ATOM 529 O O . LEU A 1 71 ? 14.100 4.773 -17.958 1.00 87.50 71 LEU A O 1
ATOM 533 N N . ILE A 1 72 ? 16.275 4.530 -18.497 1.00 91.00 72 ILE A N 1
ATOM 534 C CA . ILE A 1 72 ? 16.705 4.102 -17.165 1.00 91.00 72 ILE A CA 1
ATOM 535 C C . ILE A 1 72 ? 16.358 5.188 -16.145 1.00 91.00 72 ILE A C 1
ATOM 537 O O . ILE A 1 72 ? 15.749 4.885 -15.123 1.00 91.00 72 ILE A O 1
ATOM 541 N N . ALA A 1 73 ? 16.669 6.452 -16.440 1.00 90.88 73 ALA A N 1
ATOM 542 C CA . ALA A 1 73 ? 16.389 7.572 -15.550 1.00 90.88 73 ALA A CA 1
ATOM 543 C C . ALA A 1 73 ? 14.890 7.714 -15.244 1.00 90.88 73 ALA A C 1
ATOM 545 O O . ALA A 1 73 ? 14.518 7.849 -14.077 1.00 90.88 73 ALA A O 1
ATOM 546 N N . VAL A 1 74 ? 14.022 7.634 -16.258 1.00 89.00 74 VAL A N 1
ATOM 547 C CA . VAL A 1 74 ? 12.564 7.716 -16.071 1.00 89.00 74 VAL A CA 1
ATOM 548 C C . VAL A 1 74 ? 12.060 6.542 -15.235 1.00 89.00 74 VAL A C 1
ATOM 550 O O . VAL A 1 74 ? 11.395 6.758 -14.225 1.00 89.00 74 VAL A O 1
ATOM 553 N N . ARG A 1 75 ? 12.434 5.307 -15.588 1.00 86.50 75 ARG A N 1
ATOM 554 C CA . ARG A 1 75 ? 11.970 4.096 -14.890 1.00 86.50 75 ARG A CA 1
ATOM 555 C C . ARG A 1 75 ? 12.439 4.049 -13.436 1.00 86.50 75 ARG A C 1
ATOM 557 O O . ARG A 1 75 ? 11.663 3.693 -12.552 1.00 86.50 75 ARG A O 1
ATOM 564 N N . VAL A 1 76 ? 13.686 4.443 -13.174 1.00 92.50 76 VAL A N 1
ATOM 565 C CA . VAL A 1 76 ? 14.228 4.544 -11.812 1.00 92.50 76 VAL A CA 1
ATOM 566 C C . VAL A 1 76 ? 13.491 5.620 -11.020 1.00 92.50 76 VAL A C 1
ATOM 568 O O . VAL A 1 76 ? 13.126 5.377 -9.873 1.00 92.50 76 VAL A O 1
ATOM 571 N N . THR A 1 77 ? 13.220 6.777 -11.628 1.00 90.56 77 THR A N 1
ATOM 572 C CA . THR A 1 77 ? 12.498 7.871 -10.961 1.00 90.56 77 THR A CA 1
ATOM 573 C C . THR A 1 77 ? 11.068 7.465 -10.607 1.00 90.56 77 THR A C 1
ATOM 575 O O . THR A 1 77 ? 10.632 7.691 -9.481 1.00 90.56 77 THR A O 1
ATOM 578 N N . GLU A 1 78 ? 10.346 6.821 -11.526 1.00 89.25 78 GLU A N 1
ATOM 579 C CA . GLU A 1 78 ? 8.990 6.311 -11.283 1.00 89.25 78 GLU A CA 1
ATOM 580 C C . GLU A 1 78 ? 8.970 5.270 -10.155 1.00 89.25 78 GLU A C 1
ATOM 582 O O . GLU A 1 78 ? 8.146 5.354 -9.240 1.00 89.25 78 GLU A O 1
ATOM 587 N N . ALA A 1 79 ? 9.912 4.322 -10.172 1.00 88.19 79 ALA A N 1
ATOM 588 C CA . ALA A 1 79 ? 10.043 3.319 -9.120 1.00 88.19 79 ALA A CA 1
ATOM 589 C C . ALA A 1 79 ? 10.336 3.967 -7.756 1.00 88.19 79 ALA A C 1
ATOM 591 O O . ALA A 1 79 ? 9.670 3.656 -6.768 1.00 88.19 79 ALA A O 1
ATOM 592 N N . GLN A 1 80 ? 11.272 4.920 -7.708 1.00 92.50 80 GLN A N 1
ATOM 593 C CA . GLN A 1 80 ? 11.599 5.663 -6.490 1.00 92.50 80 GLN A CA 1
ATOM 594 C C . GLN A 1 80 ? 10.403 6.459 -5.963 1.00 92.50 80 GLN A C 1
ATOM 596 O O . GLN A 1 80 ? 10.137 6.422 -4.764 1.00 92.50 80 GLN A O 1
ATOM 601 N N . GLN A 1 81 ? 9.653 7.142 -6.831 1.00 91.56 81 GLN A N 1
ATOM 602 C CA . GLN A 1 81 ? 8.454 7.879 -6.430 1.00 91.56 81 GLN A CA 1
ATOM 603 C C . GLN A 1 81 ? 7.393 6.954 -5.832 1.00 91.56 81 GLN A C 1
ATOM 605 O O . GLN A 1 81 ? 6.834 7.282 -4.785 1.00 91.56 81 GLN A O 1
ATOM 610 N N . LYS A 1 82 ? 7.162 5.778 -6.430 1.00 89.75 82 LYS A N 1
ATOM 611 C CA . LYS A 1 82 ? 6.221 4.786 -5.891 1.00 89.75 82 LYS A CA 1
ATOM 612 C C . LYS A 1 82 ? 6.655 4.275 -4.514 1.00 89.75 82 LYS A C 1
ATOM 614 O O . LYS A 1 82 ? 5.838 4.227 -3.592 1.00 89.75 82 LYS A O 1
ATOM 619 N N . THR A 1 83 ? 7.937 3.947 -4.344 1.00 90.12 83 THR A N 1
ATOM 620 C CA . THR A 1 83 ? 8.488 3.518 -3.048 1.00 90.12 83 THR A CA 1
ATOM 621 C C . THR A 1 83 ? 8.387 4.623 -1.996 1.00 90.12 83 THR A C 1
ATOM 623 O O . THR A 1 83 ? 7.996 4.358 -0.861 1.00 90.12 83 THR A O 1
ATOM 626 N N . LEU A 1 84 ? 8.694 5.872 -2.356 1.00 92.56 84 LEU A N 1
ATOM 627 C CA . LEU A 1 84 ? 8.593 7.015 -1.446 1.00 92.56 84 LEU A CA 1
ATOM 628 C C . LEU A 1 84 ? 7.144 7.299 -1.040 1.00 92.56 84 LEU A C 1
ATOM 630 O O . LEU A 1 84 ? 6.897 7.563 0.135 1.00 92.56 84 LEU A O 1
ATOM 634 N N . ALA A 1 85 ? 6.196 7.214 -1.975 1.00 91.38 85 ALA A N 1
ATOM 635 C CA . ALA A 1 85 ? 4.772 7.367 -1.686 1.00 91.38 85 ALA A CA 1
ATOM 636 C C . ALA A 1 85 ? 4.283 6.290 -0.704 1.00 91.38 85 ALA A C 1
ATOM 638 O O . ALA A 1 85 ? 3.718 6.625 0.333 1.00 91.38 85 ALA A O 1
ATOM 639 N N . THR A 1 86 ? 4.608 5.021 -0.971 1.00 91.56 86 THR A N 1
ATOM 640 C CA . THR A 1 86 ? 4.287 3.874 -0.097 1.00 91.56 86 THR A CA 1
ATOM 641 C C . THR A 1 86 ? 4.837 4.069 1.318 1.00 91.56 86 THR A C 1
ATOM 643 O O . THR A 1 86 ? 4.125 3.945 2.320 1.00 91.56 86 THR A O 1
ATOM 646 N N . LYS A 1 87 ? 6.117 4.446 1.412 1.00 94.44 87 LYS A N 1
ATOM 647 C CA . LYS A 1 87 ? 6.781 4.688 2.692 1.00 94.44 87 LYS A CA 1
ATOM 648 C C . LYS A 1 87 ? 6.166 5.867 3.441 1.00 94.44 87 LYS A C 1
ATOM 650 O O . LYS A 1 87 ? 6.031 5.797 4.657 1.00 94.44 87 LYS A O 1
ATOM 655 N N . ARG A 1 88 ? 5.781 6.934 2.734 1.00 94.19 88 ARG A N 1
ATOM 656 C CA . ARG A 1 88 ? 5.119 8.101 3.327 1.00 94.19 88 ARG A CA 1
ATOM 657 C C . ARG A 1 88 ? 3.767 7.730 3.929 1.00 94.19 88 ARG A C 1
ATOM 659 O O . ARG A 1 88 ? 3.562 8.023 5.095 1.00 94.19 88 ARG A O 1
ATOM 666 N N . LEU A 1 89 ? 2.913 7.018 3.193 1.00 94.62 89 LEU A N 1
ATOM 667 C CA . LEU A 1 89 ? 1.609 6.567 3.700 1.00 94.62 89 LEU A CA 1
ATOM 668 C C . LEU A 1 89 ? 1.756 5.689 4.951 1.00 94.62 89 LEU A C 1
ATOM 670 O O . LEU A 1 89 ? 1.063 5.888 5.947 1.00 94.62 89 LEU A O 1
ATOM 674 N N . SER A 1 90 ? 2.719 4.764 4.935 1.00 94.56 90 SER A N 1
ATOM 675 C CA . SER A 1 90 ? 3.005 3.903 6.088 1.00 94.56 90 SER A CA 1
ATOM 676 C C . SER A 1 90 ? 3.555 4.693 7.284 1.00 94.56 90 SER A C 1
ATOM 678 O O . SER A 1 90 ? 3.197 4.414 8.427 1.00 94.56 90 SER A O 1
ATOM 680 N N . LEU A 1 91 ? 4.414 5.693 7.043 1.00 95.94 91 LEU A N 1
ATOM 681 C CA . LEU A 1 91 ? 4.918 6.598 8.082 1.00 95.94 91 LEU A CA 1
ATOM 682 C C . LEU A 1 91 ? 3.817 7.485 8.664 1.00 95.94 91 LEU A C 1
ATOM 684 O O . LEU A 1 91 ? 3.820 7.714 9.871 1.00 95.94 91 LEU A O 1
ATOM 688 N N . ASP A 1 92 ? 2.887 7.956 7.838 1.00 95.62 92 ASP A N 1
ATOM 689 C CA . ASP A 1 92 ? 1.755 8.767 8.278 1.00 95.62 92 ASP A CA 1
ATOM 690 C C . ASP A 1 92 ? 0.884 7.948 9.247 1.00 95.62 92 ASP A C 1
ATOM 692 O O . ASP A 1 92 ? 0.646 8.395 10.371 1.00 95.62 92 ASP A O 1
ATOM 696 N N . LEU A 1 93 ? 0.540 6.695 8.914 1.00 95.69 93 LEU A N 1
ATOM 697 C CA . LEU A 1 93 ? -0.157 5.796 9.849 1.00 95.69 93 LEU A CA 1
ATOM 698 C C . LEU A 1 93 ? 0.684 5.440 11.083 1.00 95.69 93 LEU A C 1
ATOM 700 O O . LEU A 1 93 ? 0.161 5.343 12.192 1.00 95.69 93 LEU A O 1
ATOM 704 N N . TYR A 1 94 ? 1.998 5.267 10.933 1.00 95.69 94 TYR A N 1
ATOM 705 C CA . TYR A 1 94 ? 2.885 5.073 12.081 1.00 95.69 94 TYR A CA 1
ATOM 706 C C . TYR A 1 94 ? 2.883 6.294 13.010 1.00 95.69 94 TYR A C 1
ATOM 708 O O . TYR A 1 94 ? 2.920 6.145 14.230 1.00 95.69 94 TYR A O 1
ATOM 716 N N . SER A 1 95 ? 2.833 7.508 12.466 1.00 95.50 95 SER A N 1
ATOM 717 C CA . SER A 1 95 ? 2.742 8.731 13.262 1.00 95.50 95 SER A CA 1
ATOM 718 C C . SER A 1 95 ? 1.378 8.867 13.940 1.00 95.50 95 SER A C 1
ATOM 720 O O . SER A 1 95 ? 1.339 9.155 15.134 1.00 95.50 95 SER A O 1
ATOM 722 N N . GLU A 1 96 ? 0.289 8.532 13.238 1.00 95.81 96 GLU A N 1
ATOM 723 C CA . GLU A 1 96 ? -1.070 8.456 13.789 1.00 95.81 96 GLU A CA 1
ATOM 724 C C . GLU A 1 96 ? -1.123 7.451 14.951 1.00 95.81 96 GLU A C 1
ATOM 726 O O . GLU A 1 96 ? -1.736 7.717 15.985 1.00 95.81 96 GLU A O 1
ATOM 731 N N . TRP A 1 97 ? -0.377 6.338 14.861 1.00 94.94 97 TRP A N 1
ATOM 732 C CA . TRP A 1 97 ? -0.238 5.392 15.970 1.00 94.94 97 TRP A CA 1
ATOM 733 C C . TRP A 1 97 ? 0.288 6.044 17.257 1.00 94.94 97 TRP A C 1
ATOM 735 O O . TRP A 1 97 ? -0.107 5.669 18.363 1.00 94.94 97 TRP A O 1
ATOM 745 N N . HIS A 1 98 ? 1.158 7.039 17.138 1.00 94.81 98 HIS A N 1
ATOM 746 C CA . HIS A 1 98 ? 1.760 7.736 18.274 1.00 94.81 98 HIS A CA 1
ATOM 747 C C . HIS A 1 98 ? 1.042 9.046 18.625 1.00 94.81 98 HIS A C 1
ATOM 749 O O . HIS A 1 98 ? 1.455 9.733 19.559 1.00 94.81 98 HIS A O 1
ATOM 755 N N . GLU A 1 99 ? -0.039 9.388 17.925 1.00 95.88 99 GLU A N 1
ATOM 756 C CA . GLU A 1 99 ? -0.814 10.589 18.203 1.00 95.88 99 GLU A CA 1
ATOM 757 C C . GLU A 1 99 ? -1.552 10.466 19.554 1.00 95.88 99 GLU A C 1
ATOM 759 O O . GLU A 1 99 ? -2.107 9.401 19.860 1.00 95.88 99 GLU A O 1
ATOM 764 N N . PRO A 1 100 ? -1.626 11.542 20.368 1.00 97.00 100 PRO A N 1
ATOM 765 C CA . PRO A 1 100 ? -2.345 11.520 21.644 1.00 97.00 100 PRO A CA 1
ATOM 766 C C . PRO A 1 100 ? -3.807 11.069 21.52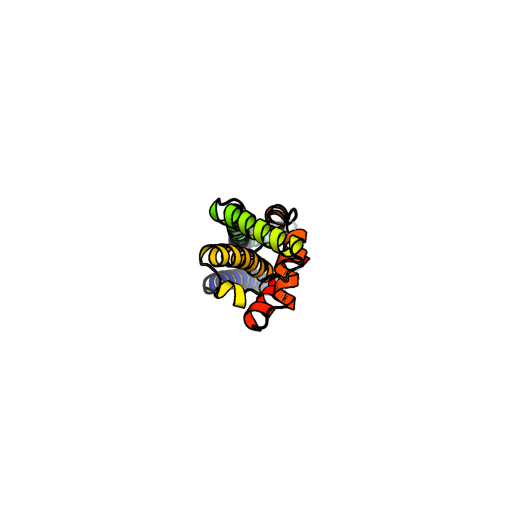8 1.00 97.00 100 PRO A C 1
ATOM 768 O O . PRO A 1 100 ? -4.307 10.355 22.395 1.00 97.00 100 PRO A O 1
ATOM 771 N N . SER A 1 101 ? -4.487 11.441 20.441 1.00 95.25 101 SER A N 1
ATOM 772 C CA . SER A 1 101 ? -5.898 11.122 20.210 1.00 95.25 101 SER A CA 1
ATOM 773 C C . SER A 1 101 ? -6.136 9.618 20.012 1.00 95.25 101 SER A C 1
ATOM 775 O O . SER A 1 101 ? -7.126 9.066 20.512 1.00 95.25 101 SER A O 1
ATOM 777 N N . LEU A 1 102 ? -5.222 8.928 19.322 1.00 95.88 102 LEU A N 1
ATOM 778 C CA . LEU A 1 102 ? -5.281 7.482 19.147 1.00 95.88 102 LEU A CA 1
ATOM 779 C C . LEU A 1 102 ? -4.760 6.756 20.385 1.00 95.88 102 LEU A C 1
ATOM 781 O O . LEU A 1 102 ? -5.336 5.742 20.770 1.00 95.88 102 LEU A O 1
ATOM 785 N N . HIS A 1 103 ? -3.732 7.288 21.051 1.00 95.38 103 HIS A N 1
ATOM 786 C CA . HIS A 1 103 ? -3.283 6.763 22.339 1.00 95.38 103 HIS A CA 1
ATOM 787 C C . HIS A 1 103 ? -4.424 6.719 23.361 1.00 95.38 103 HIS A C 1
ATOM 789 O O . HIS A 1 103 ? -4.640 5.681 23.987 1.00 95.38 103 HIS A O 1
ATOM 795 N N . GLU A 1 104 ? -5.191 7.803 23.486 1.00 95.88 104 GLU A N 1
ATOM 796 C CA . GLU A 1 104 ? -6.343 7.838 24.386 1.00 95.88 104 GLU A CA 1
ATOM 797 C C . GLU A 1 104 ? -7.428 6.850 23.958 1.00 95.88 104 GLU A C 1
ATOM 799 O O . GLU A 1 104 ? -7.955 6.114 24.786 1.00 95.88 104 GLU A O 1
ATOM 804 N N . SER A 1 105 ? -7.674 6.727 22.651 1.00 96.44 105 SER A N 1
ATOM 805 C CA . SER A 1 105 ? -8.628 5.738 22.128 1.00 96.44 105 SER A CA 1
ATOM 806 C C . SER A 1 105 ? -8.230 4.308 22.480 1.00 96.44 105 SER A C 1
ATOM 808 O O . SER A 1 105 ? -9.072 3.518 22.894 1.00 96.44 105 SER A O 1
ATOM 810 N N . ARG A 1 106 ? -6.934 3.982 22.395 1.00 95.06 106 ARG A N 1
ATOM 811 C CA . ARG A 1 106 ? -6.410 2.685 22.839 1.00 95.06 106 ARG A CA 1
ATOM 812 C C . ARG A 1 106 ? -6.616 2.469 24.331 1.00 95.06 106 ARG A C 1
ATOM 814 O O . ARG A 1 106 ? -6.982 1.369 24.724 1.00 95.06 106 ARG A O 1
ATOM 821 N N . ARG A 1 107 ? -6.381 3.494 25.155 1.00 95.44 107 ARG A N 1
ATOM 822 C CA . ARG A 1 107 ? -6.571 3.411 26.607 1.00 95.44 107 ARG A CA 1
ATOM 823 C C . ARG A 1 107 ? -8.034 3.135 26.950 1.00 95.44 107 ARG A C 1
ATOM 825 O O . ARG A 1 107 ? -8.306 2.151 27.625 1.00 95.44 107 ARG A O 1
ATOM 832 N N . VAL A 1 108 ? -8.958 3.936 26.417 1.00 95.56 108 VAL A N 1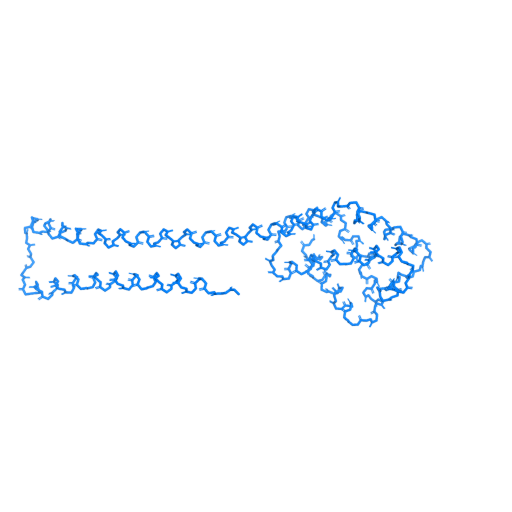
ATOM 833 C CA . VAL A 1 108 ? -10.404 3.801 26.655 1.00 95.56 108 VAL A CA 1
ATOM 834 C C . VAL A 1 108 ? -10.924 2.441 26.192 1.00 95.56 108 VAL A C 1
ATOM 836 O O . VAL A 1 108 ? -11.625 1.764 26.940 1.00 95.56 108 VAL A O 1
ATOM 839 N N . VAL A 1 109 ? -10.538 1.992 24.994 1.00 94.75 109 VAL A N 1
ATOM 840 C CA . VAL A 1 109 ? -10.948 0.675 24.482 1.00 94.75 109 VAL A CA 1
ATOM 841 C C . VAL A 1 109 ? -10.337 -0.461 25.312 1.00 94.75 109 VAL A C 1
ATOM 843 O O . VAL A 1 109 ? -11.030 -1.430 25.615 1.00 94.75 109 VAL A O 1
ATOM 846 N N . SER A 1 110 ? -9.077 -0.351 25.746 1.00 94.69 110 SER A N 1
ATOM 847 C CA . SER A 1 110 ? -8.481 -1.341 26.653 1.00 94.69 110 SER A CA 1
ATOM 848 C C . SER A 1 110 ? -9.156 -1.383 28.021 1.00 94.69 110 SER A C 1
ATOM 850 O O . SER A 1 110 ? -9.351 -2.475 28.562 1.00 94.69 110 SER A O 1
ATOM 852 N N . ASP A 1 111 ? -9.543 -0.232 28.564 1.00 94.50 111 ASP A N 1
ATOM 853 C CA . ASP A 1 111 ? -10.275 -0.138 29.827 1.00 94.50 111 ASP A CA 1
ATOM 854 C C . ASP A 1 111 ? -11.675 -0.763 29.687 1.00 94.50 111 ASP A C 1
ATOM 856 O O . ASP A 1 111 ? -12.081 -1.553 30.548 1.00 94.50 111 ASP A O 1
ATOM 860 N N . LEU A 1 112 ? -12.368 -0.506 28.567 1.00 93.75 112 LEU A N 1
ATOM 861 C CA . LEU A 1 112 ? -13.638 -1.149 28.216 1.00 93.75 112 LEU A CA 1
ATOM 862 C C . LEU A 1 112 ? -13.482 -2.670 28.172 1.00 93.75 112 LEU A C 1
ATOM 864 O O . LEU A 1 112 ? -14.172 -3.366 28.914 1.00 93.75 112 LEU A O 1
ATOM 868 N N . ILE A 1 113 ? -12.558 -3.184 27.358 1.00 93.88 113 ILE A N 1
ATOM 869 C CA . ILE A 1 113 ? -12.307 -4.625 27.206 1.00 93.88 113 ILE A CA 1
ATOM 870 C C . ILE A 1 113 ? -12.016 -5.260 28.567 1.00 93.88 113 ILE A C 1
ATOM 872 O O . ILE A 1 113 ? -12.625 -6.258 28.940 1.00 93.88 113 ILE A O 1
ATOM 876 N N . SER A 1 114 ? -11.151 -4.634 29.365 1.00 93.00 114 SER A N 1
ATOM 877 C CA . SER A 1 114 ? -10.808 -5.129 30.700 1.00 93.00 114 SER A CA 1
ATOM 878 C C . SER A 1 114 ? -12.006 -5.114 31.657 1.00 93.00 114 SER A C 1
ATOM 880 O O . SER A 1 114 ? -12.104 -5.955 32.552 1.00 93.00 114 SER A O 1
ATOM 882 N N . SER A 1 115 ? -12.926 -4.157 31.517 1.00 92.12 115 SER A N 1
ATOM 883 C CA . SER A 1 115 ? -14.165 -4.106 32.303 1.00 92.12 115 SER A CA 1
ATOM 884 C C . SER A 1 115 ? -15.174 -5.177 31.879 1.00 92.12 115 SER A C 1
ATOM 886 O O . SER A 1 115 ? -15.814 -5.779 32.738 1.00 92.12 115 SER A O 1
ATOM 888 N N . VAL A 1 116 ? -15.276 -5.453 30.579 1.00 91.69 116 VAL A N 1
ATOM 889 C CA . VAL A 1 116 ? -16.161 -6.470 30.003 1.00 91.69 116 VAL A CA 1
ATOM 890 C C . VAL A 1 116 ? -15.694 -7.862 30.425 1.00 91.69 116 VAL A C 1
ATOM 892 O O . VAL A 1 116 ? -16.486 -8.612 30.994 1.00 91.69 116 VAL A O 1
ATOM 895 N N . SER A 1 117 ? -14.395 -8.150 30.288 1.00 88.38 117 SER A N 1
ATOM 896 C CA . SER A 1 117 ? -13.798 -9.425 30.700 1.00 88.38 117 SER A CA 1
ATOM 897 C C . SER A 1 117 ? -13.928 -9.685 32.202 1.00 88.38 117 SER A C 1
ATOM 899 O O . SER A 1 117 ? -14.206 -10.808 32.606 1.00 88.38 117 SER A O 1
ATOM 901 N N . ARG A 1 118 ? -13.768 -8.657 33.050 1.00 90.19 118 ARG A N 1
ATOM 902 C CA . ARG A 1 118 ? -13.939 -8.799 34.511 1.00 90.19 118 ARG A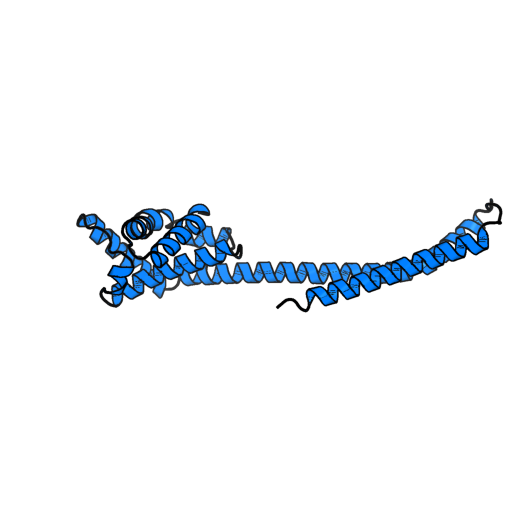 CA 1
ATOM 903 C C . ARG A 1 118 ? -15.377 -9.084 34.932 1.00 90.19 118 ARG A C 1
ATOM 905 O O . ARG A 1 118 ? -15.581 -9.699 35.970 1.00 90.19 118 ARG A O 1
ATOM 912 N N . ASN A 1 119 ? -16.347 -8.605 34.161 1.00 91.94 119 ASN A N 1
ATOM 913 C CA . ASN A 1 119 ? -17.767 -8.748 34.465 1.00 91.94 119 ASN A CA 1
ATOM 914 C C . ASN A 1 119 ? -18.421 -9.916 33.705 1.00 91.94 119 ASN A C 1
ATOM 916 O O . ASN A 1 119 ? -19.647 -9.996 33.707 1.00 91.94 119 ASN A O 1
ATOM 920 N N . GLU A 1 120 ? -17.627 -10.760 33.029 1.00 86.38 120 GLU A N 1
ATOM 921 C CA . GLU A 1 120 ? -18.091 -11.880 32.190 1.00 86.38 120 GLU A CA 1
ATOM 922 C C . GLU A 1 120 ? -19.162 -11.461 31.165 1.00 86.38 120 GLU A C 1
ATOM 924 O O . GLU A 1 120 ? -20.093 -12.202 30.851 1.00 86.38 120 GLU A O 1
ATOM 929 N N . ARG A 1 121 ? -19.051 -10.230 30.649 1.00 86.75 121 ARG A N 1
ATOM 930 C CA . ARG A 1 121 ? -19.957 -9.699 29.624 1.00 86.75 121 ARG A CA 1
ATOM 931 C C . ARG A 1 121 ? -19.399 -9.962 28.231 1.00 86.75 121 ARG A C 1
ATOM 933 O O . ARG A 1 121 ? -18.199 -10.154 28.054 1.00 86.75 121 ARG A O 1
ATOM 940 N N . VAL A 1 122 ? -20.279 -9.918 27.236 1.00 86.12 122 VAL A N 1
ATOM 941 C CA . VAL A 1 122 ? -19.887 -9.886 25.823 1.00 86.12 122 VAL A CA 1
ATOM 942 C C . VAL A 1 122 ? -19.558 -8.443 25.444 1.00 86.12 122 VAL A C 1
ATOM 944 O O . VAL A 1 122 ? -20.198 -7.507 25.931 1.00 86.12 122 VAL A O 1
ATOM 947 N N . LEU A 1 123 ? -18.526 -8.257 24.622 1.00 90.56 123 LEU A N 1
ATOM 948 C CA . LEU A 1 123 ? -18.171 -6.945 24.095 1.00 90.56 123 LEU A CA 1
ATOM 949 C C . LEU A 1 123 ? -19.248 -6.493 23.103 1.00 90.56 123 LEU A C 1
ATOM 951 O O . LEU A 1 123 ? -19.624 -7.261 22.222 1.00 90.56 123 LEU A O 1
ATOM 955 N N . ASN A 1 124 ? -19.721 -5.256 23.246 1.00 91.56 124 ASN A N 1
ATOM 956 C CA . ASN A 1 124 ? -20.695 -4.691 22.316 1.00 91.56 124 ASN A CA 1
ATOM 957 C C . ASN A 1 124 ? -20.136 -4.695 20.886 1.00 91.56 124 ASN A C 1
ATOM 959 O O . ASN A 1 124 ? -18.966 -4.366 20.664 1.00 91.56 124 ASN A O 1
ATOM 963 N N . THR A 1 125 ? -20.994 -5.023 19.926 1.00 94.12 125 THR A N 1
ATOM 964 C CA . THR A 1 125 ? -20.690 -4.962 18.488 1.00 94.12 125 THR A CA 1
ATOM 965 C C . THR A 1 125 ? -20.441 -3.521 18.031 1.00 94.12 125 THR A C 1
ATOM 967 O O . THR A 1 125 ? -20.792 -2.572 18.735 1.00 94.12 125 THR A O 1
ATOM 970 N N . LEU A 1 126 ? -19.861 -3.307 16.844 1.00 93.31 126 LEU A N 1
ATOM 971 C CA . LEU A 1 126 ? -19.660 -1.941 16.341 1.00 93.31 126 LEU A CA 1
ATOM 972 C C . LEU A 1 126 ? -21.001 -1.252 16.060 1.00 93.31 126 LEU A C 1
ATOM 974 O O . LEU A 1 126 ? -21.135 -0.066 16.364 1.00 93.31 126 LEU A O 1
ATOM 978 N N . SER A 1 127 ? -22.002 -1.996 15.581 1.00 93.81 127 SER A N 1
ATOM 979 C CA . SER A 1 127 ? -23.377 -1.498 15.417 1.00 93.81 127 SER A CA 1
ATOM 980 C C . SER A 1 127 ? -24.009 -1.038 16.739 1.00 93.81 127 SER A C 1
ATOM 982 O O . SER A 1 127 ? -24.691 -0.015 16.789 1.00 93.81 127 SER A O 1
ATOM 984 N N . GLU A 1 128 ? -23.780 -1.759 17.839 1.00 93.25 128 GLU A N 1
ATOM 985 C CA . GLU A 1 128 ? -24.264 -1.357 19.170 1.00 93.25 128 GLU A CA 1
ATOM 986 C C . GLU A 1 128 ? -23.461 -0.179 19.736 1.00 93.25 128 GLU A C 1
ATOM 988 O O . GLU A 1 128 ? -24.023 0.737 20.341 1.00 93.25 128 GLU A O 1
ATOM 993 N N . LEU A 1 129 ? -22.144 -0.161 19.514 1.00 92.38 129 LEU A N 1
ATOM 994 C CA . LEU A 1 129 ? -21.272 0.942 19.921 1.00 92.38 129 LEU A CA 1
ATOM 995 C C . LEU A 1 129 ? -21.603 2.243 19.182 1.00 92.38 129 LEU A C 1
ATOM 997 O O . LEU A 1 129 ? -21.434 3.323 19.750 1.00 92.38 129 LEU A O 1
ATOM 1001 N N . GLU A 1 130 ? -22.132 2.176 17.963 1.00 91.62 130 GLU A N 1
ATOM 1002 C CA . GLU A 1 130 ? -22.620 3.348 17.229 1.00 91.62 130 GLU A CA 1
ATOM 1003 C C . GLU A 1 130 ? -23.763 4.076 17.965 1.00 91.62 130 GLU A C 1
ATOM 1005 O O . GLU A 1 130 ? -23.892 5.305 17.885 1.00 91.62 130 GLU A O 1
ATOM 1010 N N . GLN A 1 131 ? -24.552 3.326 18.737 1.00 92.00 131 GLN A N 1
ATOM 1011 C CA . GLN A 1 131 ? -25.672 3.829 19.535 1.00 92.00 131 GLN A CA 1
ATOM 1012 C C . GLN A 1 131 ? -25.276 4.156 20.985 1.00 92.00 131 GLN A C 1
ATOM 1014 O O . GLN A 1 131 ? -26.100 4.656 21.750 1.00 92.00 131 GLN A O 1
ATOM 1019 N N . SER A 1 132 ? -24.027 3.880 21.372 1.00 90.25 132 SER A N 1
ATOM 1020 C CA . SER A 1 132 ? -23.519 4.099 22.729 1.00 90.25 132 SER A CA 1
ATOM 1021 C C . SER A 1 132 ? -23.171 5.567 23.016 1.00 90.25 132 SER A C 1
ATOM 1023 O O . SER A 1 132 ? -23.310 6.448 22.163 1.00 90.25 132 SER A O 1
ATOM 1025 N N . GLU A 1 133 ? -22.720 5.841 24.245 1.00 89.75 133 GLU A N 1
ATOM 1026 C CA . GLU A 1 133 ? -22.249 7.168 24.643 1.00 89.75 133 GLU A CA 1
ATOM 1027 C C . GLU A 1 133 ? -21.192 7.708 23.668 1.00 89.75 133 GLU A C 1
ATOM 1029 O O . GLU A 1 133 ? -20.325 6.978 23.181 1.00 89.75 133 GLU A O 1
ATOM 1034 N N . LEU A 1 134 ? -21.260 9.018 23.398 1.00 87.38 134 LEU A N 1
ATOM 1035 C CA . LEU A 1 134 ? -20.435 9.683 22.386 1.00 87.38 134 LEU A CA 1
ATOM 1036 C C . LEU A 1 134 ? -18.941 9.378 22.559 1.00 87.38 134 LEU A C 1
ATOM 1038 O O . LEU A 1 134 ? -18.262 9.117 21.570 1.00 87.38 134 LEU A O 1
ATOM 1042 N N . ASP A 1 135 ? -18.456 9.404 23.798 1.00 90.50 135 ASP A N 1
ATOM 1043 C CA . ASP A 1 135 ? -17.049 9.194 24.134 1.00 90.50 135 ASP A CA 1
ATOM 1044 C C . ASP A 1 135 ? -16.559 7.803 23.696 1.00 90.50 135 ASP A C 1
ATOM 1046 O O . ASP A 1 135 ? -15.631 7.677 22.891 1.00 90.50 135 ASP A O 1
ATOM 1050 N N . LEU A 1 136 ? -17.270 6.751 24.114 1.00 91.81 136 LEU A N 1
ATOM 1051 C CA . LEU A 1 136 ? -16.938 5.369 23.773 1.00 91.81 136 LEU A CA 1
ATOM 1052 C C . LEU A 1 136 ? -17.021 5.117 22.266 1.00 91.81 136 LEU A C 1
ATOM 1054 O O . LEU A 1 136 ? -16.122 4.501 21.685 1.00 91.81 136 LEU A O 1
ATOM 1058 N N . ARG A 1 137 ? -18.070 5.642 21.624 1.00 94.25 137 ARG A N 1
ATOM 1059 C CA . ARG A 1 137 ? -18.261 5.538 20.177 1.00 94.25 137 ARG A CA 1
ATOM 1060 C C . ARG A 1 137 ? -17.083 6.129 19.410 1.00 94.25 137 ARG A C 1
ATOM 1062 O O . ARG A 1 137 ? -16.542 5.470 18.525 1.00 94.25 137 ARG A O 1
ATOM 1069 N N . VAL A 1 138 ? -16.665 7.354 19.738 1.00 95.38 138 VAL A N 1
ATOM 1070 C CA . VAL A 1 138 ? -15.551 8.016 19.039 1.00 95.38 138 VAL A CA 1
ATOM 1071 C C . VAL A 1 138 ? -14.265 7.203 19.171 1.00 95.38 138 VAL A C 1
ATOM 1073 O O . VAL A 1 138 ? -13.551 7.027 18.182 1.00 95.38 138 VAL A O 1
ATOM 1076 N N . HIS A 1 139 ? -13.975 6.680 20.360 1.00 96.19 139 HIS A N 1
ATOM 1077 C CA . HIS A 1 139 ? -12.750 5.925 20.607 1.00 96.19 139 HIS A CA 1
ATOM 1078 C C . HIS A 1 139 ? -12.736 4.555 19.916 1.00 96.19 139 HIS A C 1
ATOM 1080 O O . HIS A 1 139 ? -11.734 4.211 19.280 1.00 96.19 139 HIS A O 1
ATOM 1086 N N . ALA A 1 140 ? -13.842 3.808 19.966 1.00 95.06 140 ALA A N 1
ATOM 1087 C CA . ALA A 1 140 ? -13.957 2.514 19.298 1.00 95.06 140 ALA A CA 1
ATOM 1088 C C . ALA A 1 140 ? -13.837 2.647 17.772 1.00 95.06 140 ALA A C 1
ATOM 1090 O O . ALA A 1 140 ? -13.021 1.960 17.155 1.00 95.06 140 ALA A O 1
ATOM 1091 N N . PHE A 1 141 ? -14.574 3.586 17.168 1.00 96.38 141 PHE A N 1
ATOM 1092 C CA . PHE A 1 141 ? -14.532 3.798 15.719 1.00 96.38 141 PHE A CA 1
ATOM 1093 C C . PHE A 1 141 ? -13.206 4.394 15.246 1.00 96.38 141 PHE A C 1
ATOM 1095 O O . PHE A 1 141 ? -12.744 4.046 14.163 1.00 96.38 141 PHE A O 1
ATOM 1102 N N . ARG A 1 142 ? -12.538 5.243 16.042 1.00 96.62 142 ARG A N 1
ATOM 1103 C CA . ARG A 1 142 ? -11.194 5.728 15.689 1.00 96.62 142 ARG A CA 1
ATOM 1104 C C . ARG A 1 142 ? -10.194 4.576 15.617 1.00 96.62 142 ARG A C 1
ATOM 1106 O O . ARG A 1 142 ? -9.401 4.525 14.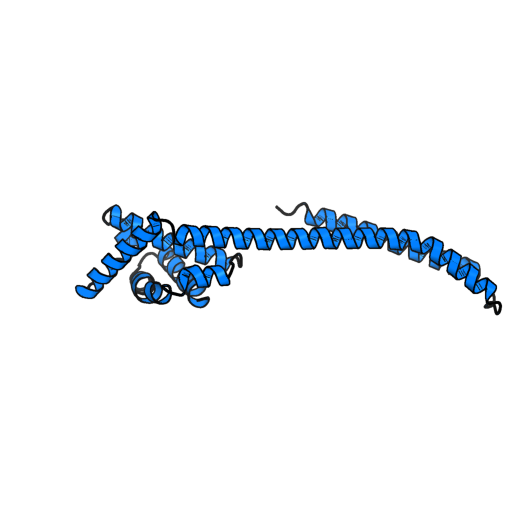681 1.00 96.62 142 ARG A O 1
ATOM 1113 N N . LEU A 1 143 ? -10.244 3.652 16.576 1.00 95.69 143 LEU A N 1
ATOM 1114 C CA . LEU A 1 143 ? -9.381 2.476 16.562 1.00 95.69 143 LEU A CA 1
ATOM 1115 C C . LEU A 1 143 ? -9.718 1.550 15.386 1.00 95.69 143 LEU A C 1
ATOM 1117 O O . LEU A 1 143 ? -8.816 1.151 14.657 1.00 95.69 143 LEU A O 1
ATOM 1121 N N . TYR A 1 144 ? -11.001 1.262 15.165 1.00 96.31 144 TYR A N 1
ATOM 1122 C CA . TYR A 1 144 ? -11.462 0.467 14.026 1.00 96.31 144 TYR A CA 1
ATOM 1123 C C . TYR A 1 144 ? -10.998 1.059 12.683 1.00 96.31 144 TYR A C 1
ATOM 1125 O O . TYR A 1 144 ? -10.310 0.375 11.926 1.00 96.31 144 TYR A O 1
ATOM 1133 N N . HIS A 1 145 ? -11.259 2.347 12.427 1.00 96.38 145 HIS A N 1
ATOM 1134 C CA . HIS A 1 145 ? -10.834 3.015 11.193 1.00 96.38 145 HIS A CA 1
ATOM 1135 C C . HIS A 1 145 ? -9.313 3.030 11.032 1.00 96.38 145 HIS A C 1
ATOM 1137 O O . HIS A 1 145 ? -8.810 2.940 9.917 1.00 96.38 145 HIS A O 1
ATOM 1143 N N . PHE A 1 146 ? -8.555 3.132 12.124 1.00 96.56 146 PHE A N 1
ATOM 1144 C CA . PHE A 1 146 ? -7.101 3.061 12.053 1.00 96.56 146 PHE A CA 1
ATOM 1145 C C . PHE A 1 146 ? -6.619 1.706 11.503 1.00 96.56 146 PHE A C 1
ATOM 1147 O O . PHE A 1 146 ? -5.769 1.673 10.612 1.00 96.56 146 PHE A O 1
ATOM 1154 N N . PHE A 1 147 ? -7.182 0.589 11.973 1.00 96.25 147 PHE A N 1
ATOM 1155 C CA . PHE A 1 147 ? -6.871 -0.735 11.418 1.00 96.25 147 PHE A CA 1
ATOM 1156 C C . PHE A 1 147 ? -7.420 -0.918 10.000 1.00 96.25 147 PHE A C 1
ATOM 1158 O O . PHE A 1 147 ? -6.771 -1.554 9.172 1.00 96.25 147 PHE A O 1
ATOM 1165 N N . GLU A 1 148 ? -8.566 -0.315 9.688 1.00 95.88 148 GLU A N 1
ATOM 1166 C CA . GLU A 1 148 ? -9.116 -0.313 8.335 1.00 95.88 148 GLU A CA 1
ATOM 1167 C C . GLU A 1 148 ? -8.178 0.375 7.332 1.00 95.88 148 GLU A C 1
ATOM 1169 O O . GLU A 1 148 ? -7.926 -0.175 6.260 1.00 95.88 148 GLU A O 1
ATOM 1174 N N . LYS A 1 149 ? -7.589 1.526 7.690 1.00 95.62 149 LYS A N 1
ATOM 1175 C CA . LYS A 1 149 ? -6.581 2.203 6.854 1.00 95.62 149 LYS A CA 1
ATOM 1176 C C . LYS A 1 149 ? -5.386 1.292 6.565 1.00 95.62 149 LYS A C 1
ATOM 1178 O O . LYS A 1 149 ? -4.931 1.236 5.425 1.00 95.62 149 LYS A O 1
ATOM 1183 N N . TRP A 1 150 ? -4.901 0.550 7.566 1.00 95.69 150 TRP A N 1
ATOM 1184 C CA . TRP A 1 150 ? -3.846 -0.445 7.350 1.00 95.69 150 TRP A CA 1
ATOM 1185 C C . TRP A 1 150 ? -4.296 -1.563 6.413 1.00 95.69 150 TRP A C 1
ATOM 1187 O O . TRP A 1 150 ? -3.539 -1.921 5.515 1.00 95.69 150 TRP A O 1
ATOM 1197 N N . ALA A 1 151 ? -5.517 -2.080 6.569 1.00 95.19 151 ALA A N 1
ATOM 1198 C CA . ALA A 1 151 ? -6.049 -3.123 5.693 1.00 95.19 151 ALA A CA 1
ATOM 1199 C C . ALA A 1 151 ? -6.072 -2.669 4.228 1.00 95.19 151 ALA A C 1
ATOM 1201 O O . ALA A 1 151 ? -5.613 -3.407 3.360 1.00 95.19 151 ALA A O 1
ATOM 1202 N N . VAL A 1 152 ? -6.510 -1.433 3.969 1.00 94.31 152 VAL A N 1
ATOM 1203 C CA . VAL A 1 152 ? -6.521 -0.843 2.622 1.00 94.31 152 VAL A CA 1
ATOM 1204 C C . VAL A 1 152 ? -5.105 -0.709 2.052 1.00 94.31 152 VAL A C 1
ATOM 1206 O O . VAL A 1 152 ? -4.869 -1.112 0.915 1.00 94.31 152 VAL A O 1
ATOM 1209 N N . LEU A 1 153 ? -4.137 -0.190 2.822 1.00 93.69 153 LEU A N 1
ATOM 1210 C CA . LEU A 1 153 ? -2.754 -0.063 2.332 1.00 93.69 153 LEU A CA 1
ATOM 1211 C C . LEU A 1 153 ? -2.124 -1.420 2.013 1.00 93.69 153 LEU A C 1
ATOM 1213 O O . LEU A 1 153 ? -1.406 -1.560 1.021 1.00 93.69 153 LEU A O 1
ATOM 1217 N N . VAL A 1 154 ? -2.388 -2.421 2.850 1.00 93.94 154 VAL A N 1
ATOM 1218 C CA . VAL A 1 154 ? -1.877 -3.774 2.643 1.00 93.94 154 VAL A CA 1
ATOM 1219 C C . VAL A 1 154 ? -2.516 -4.415 1.407 1.00 93.94 154 VAL A C 1
ATOM 1221 O O . VAL A 1 154 ? -1.804 -5.024 0.609 1.00 93.94 154 VAL A O 1
ATOM 1224 N N . GLU A 1 155 ? -3.827 -4.259 1.220 1.00 92.44 155 GLU A N 1
ATOM 1225 C CA . GLU A 1 155 ? -4.567 -4.785 0.065 1.00 92.44 155 GLU A CA 1
ATOM 1226 C C . GLU A 1 155 ? -4.058 -4.202 -1.260 1.00 92.44 155 GLU A C 1
ATOM 1228 O O . GLU A 1 155 ? -3.880 -4.927 -2.239 1.00 92.44 155 GLU A O 1
ATOM 1233 N N . LEU A 1 156 ? -3.738 -2.906 -1.277 1.00 91.50 156 LEU A N 1
ATOM 1234 C CA . LEU A 1 156 ? -3.168 -2.229 -2.444 1.00 91.50 156 LEU A CA 1
ATOM 1235 C C . LEU A 1 156 ? -1.679 -2.544 -2.671 1.00 91.50 156 LEU A C 1
ATOM 1237 O O . LEU A 1 156 ? -1.100 -2.093 -3.661 1.00 91.50 156 LEU A O 1
ATOM 1241 N N . ASN A 1 157 ? -1.050 -3.325 -1.785 1.00 89.25 157 ASN A N 1
ATOM 1242 C CA . ASN A 1 157 ? 0.396 -3.549 -1.759 1.00 89.25 157 ASN A CA 1
ATOM 1243 C C . ASN A 1 157 ? 1.190 -2.221 -1.704 1.00 89.25 157 ASN A C 1
ATOM 1245 O O . ASN A 1 157 ? 2.277 -2.096 -2.271 1.00 89.25 157 ASN A O 1
ATOM 1249 N N . GLU A 1 158 ? 0.618 -1.221 -1.027 1.00 90.38 158 GLU A N 1
ATOM 1250 C CA . GLU A 1 158 ? 1.169 0.120 -0.790 1.00 90.38 158 GLU A CA 1
ATOM 1251 C C . GLU A 1 158 ? 1.571 0.278 0.684 1.00 90.38 158 GLU A C 1
ATOM 1253 O O . GLU A 1 158 ? 1.402 1.334 1.297 1.00 90.38 158 GLU A O 1
ATOM 1258 N N . VAL A 1 159 ? 2.128 -0.790 1.264 1.00 92.25 159 VAL A N 1
ATOM 1259 C CA . VAL A 1 159 ? 2.549 -0.841 2.665 1.00 92.25 159 VAL A CA 1
ATOM 1260 C C . VAL A 1 159 ? 4.041 -1.149 2.793 1.00 92.25 159 VAL A C 1
ATOM 1262 O O . VAL A 1 159 ? 4.574 -2.033 2.124 1.00 92.25 159 VAL A O 1
ATOM 1265 N N . ASP A 1 160 ? 4.727 -0.431 3.678 1.00 93.62 160 ASP A N 1
ATOM 1266 C CA . ASP A 1 160 ? 6.063 -0.799 4.142 1.00 93.62 160 ASP A CA 1
ATOM 1267 C C . ASP A 1 160 ? 5.918 -1.795 5.304 1.00 93.62 160 ASP A C 1
ATOM 1269 O O . ASP A 1 160 ? 5.519 -1.430 6.414 1.00 93.62 160 ASP A O 1
ATOM 1273 N N . GLU A 1 161 ? 6.216 -3.071 5.041 1.00 91.62 161 GLU A N 1
ATOM 1274 C CA . GLU A 1 161 ? 6.031 -4.162 6.009 1.00 91.62 161 GLU A CA 1
ATOM 1275 C C . GLU A 1 161 ? 6.869 -3.987 7.283 1.00 91.62 161 GLU A C 1
ATOM 1277 O O . GLU A 1 161 ? 6.458 -4.423 8.360 1.00 91.62 161 GLU A O 1
ATOM 1282 N N . VAL A 1 162 ? 8.024 -3.315 7.198 1.00 93.31 162 VAL A N 1
ATOM 1283 C CA . VAL A 1 162 ? 8.870 -3.038 8.367 1.00 93.31 162 VAL A CA 1
ATOM 1284 C C . VAL A 1 162 ? 8.178 -2.029 9.276 1.00 93.31 162 VAL A C 1
ATOM 1286 O O . VAL A 1 162 ? 8.169 -2.193 10.499 1.00 93.31 162 VAL A O 1
ATOM 1289 N N . ILE A 1 163 ? 7.572 -0.993 8.694 1.00 94.00 163 ILE A N 1
ATOM 1290 C CA . ILE A 1 163 ? 6.826 0.020 9.447 1.00 94.00 163 ILE A CA 1
ATOM 1291 C C . ILE A 1 163 ? 5.544 -0.575 10.035 1.00 94.00 163 ILE A C 1
ATOM 1293 O O . ILE A 1 163 ? 5.268 -0.334 11.212 1.00 94.00 163 ILE A O 1
ATOM 1297 N N . LEU A 1 164 ? 4.807 -1.381 9.264 1.00 93.62 164 LEU A N 1
ATOM 1298 C CA . LEU A 1 164 ? 3.620 -2.105 9.731 1.00 93.62 164 LEU A CA 1
ATOM 1299 C C . LEU A 1 164 ? 3.943 -2.950 10.973 1.00 93.62 164 LEU A C 1
ATOM 1301 O O . LEU A 1 164 ? 3.310 -2.791 12.020 1.00 93.62 164 LEU A O 1
ATOM 1305 N N . ASN A 1 165 ? 4.981 -3.789 10.885 1.00 93.56 165 ASN A N 1
ATOM 1306 C CA . ASN A 1 165 ? 5.432 -4.621 12.000 1.00 93.56 165 ASN A CA 1
ATOM 1307 C C . ASN A 1 165 ? 5.848 -3.778 13.207 1.00 93.56 165 ASN A C 1
ATOM 1309 O O . ASN A 1 165 ? 5.437 -4.046 14.335 1.00 93.56 165 ASN A O 1
ATOM 1313 N N . LYS A 1 166 ? 6.614 -2.707 12.982 1.00 93.00 166 LYS A N 1
ATOM 1314 C CA . LYS A 1 166 ? 7.049 -1.817 14.061 1.00 93.00 166 LYS A CA 1
ATOM 1315 C C . LYS A 1 166 ? 5.878 -1.104 14.749 1.00 93.00 166 LYS A C 1
ATOM 1317 O O . LYS A 1 166 ? 5.948 -0.873 15.954 1.00 93.00 166 LYS A O 1
ATOM 1322 N N . ALA A 1 167 ? 4.828 -0.749 14.008 1.00 90.81 167 ALA A N 1
ATOM 1323 C CA . ALA A 1 167 ? 3.636 -0.114 14.560 1.00 90.81 167 ALA A CA 1
ATOM 1324 C C . ALA A 1 167 ? 2.805 -1.095 15.399 1.00 90.81 167 ALA A C 1
ATOM 1326 O O . ALA A 1 167 ? 2.450 -0.786 16.538 1.00 90.81 167 ALA A O 1
ATOM 1327 N N . LEU A 1 168 ? 2.485 -2.265 14.837 1.00 91.69 168 LEU A N 1
ATOM 1328 C CA . LEU A 1 168 ? 1.388 -3.091 15.343 1.00 91.69 168 LEU A CA 1
ATOM 1329 C C . LEU A 1 168 ? 1.832 -4.368 16.060 1.00 91.69 168 LEU A C 1
ATOM 1331 O O . LEU A 1 168 ? 1.124 -4.778 16.978 1.00 91.69 168 LEU A O 1
ATOM 1335 N N . ALA A 1 169 ? 2.982 -4.971 15.732 1.00 89.25 169 ALA A N 1
ATOM 1336 C CA . ALA A 1 169 ? 3.320 -6.338 16.165 1.00 89.25 169 ALA A CA 1
ATOM 1337 C C . ALA A 1 169 ? 3.201 -6.554 17.685 1.00 89.25 169 ALA A C 1
ATOM 1339 O O . ALA A 1 169 ? 2.650 -7.553 18.137 1.00 89.25 169 ALA A O 1
ATOM 1340 N N . SER A 1 170 ? 3.627 -5.576 18.491 1.00 88.44 170 SER A N 1
ATOM 1341 C CA . SER A 1 170 ? 3.583 -5.680 19.959 1.00 88.44 170 SER A CA 1
ATOM 1342 C C . SER A 1 170 ? 2.175 -5.808 20.559 1.00 88.44 170 SER A C 1
ATOM 1344 O O . SER A 1 170 ? 2.032 -6.337 21.659 1.00 88.44 170 SER A O 1
ATOM 1346 N N . ARG A 1 171 ? 1.136 -5.304 19.879 1.00 87.06 171 ARG A N 1
ATOM 1347 C CA . ARG A 1 171 ? -0.247 -5.277 20.393 1.00 87.06 171 ARG A CA 1
ATOM 1348 C C . ARG A 1 171 ? -1.272 -5.893 19.446 1.00 87.06 171 ARG A C 1
ATOM 1350 O O . ARG A 1 171 ? -2.429 -6.028 19.831 1.00 87.06 171 ARG A O 1
ATOM 1357 N N . ALA A 1 172 ? -0.872 -6.272 18.238 1.00 89.12 172 ALA A N 1
ATOM 1358 C CA . ALA A 1 172 ? -1.758 -6.791 17.206 1.00 89.12 172 ALA A CA 1
ATOM 1359 C C . ALA A 1 172 ? -2.517 -8.034 17.667 1.00 89.12 172 ALA A C 1
ATOM 1361 O O . ALA A 1 172 ? -3.738 -8.070 17.568 1.00 89.12 172 ALA A O 1
ATOM 1362 N N . LEU A 1 173 ? -1.809 -8.998 18.260 1.00 90.62 173 LEU A N 1
ATOM 1363 C CA . LEU A 1 173 ? -2.412 -10.236 18.750 1.00 90.62 173 LEU A CA 1
ATOM 1364 C C . LEU A 1 173 ? -3.430 -9.971 19.870 1.00 90.62 173 LEU A C 1
ATOM 1366 O O . LEU A 1 173 ? -4.495 -10.580 19.896 1.00 90.62 173 LEU A O 1
ATOM 1370 N N . TRP A 1 174 ? -3.146 -8.996 20.740 1.00 93.88 174 TRP A N 1
ATOM 1371 C CA . TRP A 1 174 ? -4.074 -8.574 21.788 1.00 93.88 174 TRP A CA 1
ATOM 1372 C C . TRP A 1 174 ? -5.346 -7.944 21.203 1.00 93.88 174 TRP A C 1
ATOM 1374 O O . TRP A 1 174 ? -6.450 -8.332 21.574 1.00 93.88 174 TRP A O 1
ATOM 1384 N N . TYR A 1 175 ? -5.222 -7.017 20.247 1.00 93.50 175 TYR A N 1
ATOM 1385 C CA . TYR A 1 175 ? -6.398 -6.424 19.598 1.00 93.50 175 TYR A CA 1
ATOM 1386 C C . TYR A 1 175 ? -7.192 -7.446 18.793 1.00 93.50 175 TYR A C 1
ATOM 1388 O O . TYR A 1 175 ? -8.419 -7.402 18.813 1.00 93.50 175 TYR A O 1
ATOM 1396 N N . ARG A 1 176 ? -6.516 -8.374 18.114 1.00 94.06 176 ARG A N 1
ATOM 1397 C CA . ARG A 1 176 ? -7.175 -9.460 17.394 1.00 94.06 176 ARG A CA 1
ATOM 1398 C C . ARG A 1 176 ? -8.080 -10.253 18.334 1.00 94.06 176 ARG A C 1
ATOM 1400 O O . ARG A 1 176 ? -9.282 -10.289 18.109 1.00 94.06 176 ARG A O 1
ATOM 1407 N N . GLN A 1 177 ? -7.505 -10.786 19.410 1.00 93.38 177 GLN A N 1
ATOM 1408 C CA . GLN A 1 177 ? -8.192 -11.693 20.327 1.00 93.38 177 GLN A CA 1
ATOM 1409 C C . GLN A 1 177 ? -9.291 -11.011 21.154 1.00 93.38 177 GLN A C 1
ATOM 1411 O O . GLN A 1 177 ? -10.328 -11.611 21.416 1.00 93.38 177 GLN A O 1
ATOM 1416 N N . TYR A 1 178 ? -9.064 -9.778 21.616 1.00 93.00 178 TYR A N 1
ATOM 1417 C CA . TYR A 1 178 ? -9.949 -9.152 22.606 1.00 93.00 178 TYR A CA 1
ATOM 1418 C C . TYR A 1 178 ? -10.850 -8.048 22.052 1.00 93.00 178 TYR A C 1
ATOM 1420 O O . TYR A 1 178 ? -11.775 -7.631 22.745 1.00 93.00 178 TYR A O 1
ATOM 1428 N N . PHE A 1 179 ? -10.589 -7.557 20.840 1.00 94.19 179 PHE A N 1
ATOM 1429 C CA . PHE A 1 179 ? -11.396 -6.512 20.212 1.00 94.19 179 PHE A CA 1
ATOM 1430 C C . PHE A 1 179 ? -12.024 -6.998 18.907 1.00 94.19 179 PHE A C 1
ATOM 1432 O O . PHE A 1 179 ? -13.243 -7.068 18.813 1.00 94.19 179 PHE A O 1
ATOM 1439 N N . PHE A 1 180 ? -11.215 -7.371 17.914 1.00 95.19 180 PHE A N 1
ATOM 1440 C CA . PHE A 1 180 ? -11.718 -7.658 16.568 1.00 95.19 180 PHE A CA 1
ATOM 1441 C C . PHE A 1 180 ? -12.499 -8.968 16.479 1.00 95.19 180 PHE A C 1
ATOM 1443 O O . PHE A 1 180 ? -13.611 -8.964 15.960 1.00 95.19 180 PHE A O 1
ATOM 1450 N N . GLU A 1 181 ? -11.948 -10.068 16.989 1.00 93.62 181 GLU A N 1
ATOM 1451 C CA . GLU A 1 181 ? -12.566 -11.393 16.889 1.00 93.62 181 GLU A CA 1
ATOM 1452 C C . GLU A 1 181 ? -13.922 -11.462 17.623 1.00 93.62 181 GLU A C 1
ATOM 1454 O O . GLU A 1 181 ? -14.907 -11.813 16.967 1.00 93.62 181 GLU A O 1
ATOM 1459 N N . PRO A 1 182 ? -14.059 -11.004 18.889 1.00 93.56 182 PRO A N 1
ATOM 1460 C CA . PRO A 1 182 ? -15.348 -11.029 19.583 1.00 93.56 182 PRO A CA 1
ATOM 1461 C C . PRO A 1 182 ? -16.408 -10.142 18.921 1.00 93.56 182 PRO A C 1
ATOM 1463 O O . PRO A 1 182 ? -17.565 -10.541 18.797 1.00 93.56 182 PRO A O 1
ATOM 1466 N N . ILE A 1 183 ? -16.020 -8.941 18.469 1.00 94.62 183 ILE A N 1
ATOM 1467 C CA . ILE A 1 183 ? -16.936 -8.032 17.768 1.00 94.62 183 ILE A CA 1
ATOM 1468 C C . ILE A 1 183 ? -17.396 -8.674 16.465 1.00 94.62 183 ILE A C 1
ATOM 1470 O O . ILE A 1 183 ? -18.585 -8.664 16.176 1.00 94.62 183 ILE A O 1
ATOM 1474 N N . ARG A 1 184 ? -16.479 -9.245 15.682 1.00 94.69 184 ARG A N 1
ATOM 1475 C CA . ARG A 1 184 ? -16.794 -9.860 14.391 1.00 94.69 184 ARG A CA 1
ATOM 1476 C C . ARG A 1 184 ? -17.789 -11.010 14.525 1.00 94.69 184 ARG A C 1
ATOM 1478 O O . ARG A 1 184 ? -18.710 -11.102 13.715 1.00 94.69 184 ARG A O 1
ATOM 1485 N N . GLU A 1 185 ? -17.597 -11.877 15.515 1.00 93.12 185 GLU A N 1
ATOM 1486 C CA . GLU A 1 185 ? -18.474 -13.028 15.753 1.00 93.12 185 GLU A CA 1
ATOM 1487 C C . GLU A 1 185 ? -19.896 -12.609 16.143 1.00 93.12 185 GLU A C 1
ATOM 1489 O O . GLU A 1 185 ? -20.863 -13.252 15.732 1.00 93.12 185 GLU A O 1
ATOM 1494 N N . ALA A 1 186 ? -20.028 -11.515 16.897 1.00 93.12 186 ALA A N 1
ATOM 1495 C CA . ALA A 1 186 ? -21.314 -10.996 17.348 1.00 93.12 186 ALA A CA 1
ATOM 1496 C C . ALA A 1 186 ? -21.971 -10.011 16.357 1.00 93.12 186 ALA A C 1
ATOM 1498 O O . ALA A 1 186 ? -23.191 -9.846 16.375 1.00 93.12 186 ALA A O 1
ATOM 1499 N N . GLU A 1 187 ? -21.193 -9.349 15.493 1.00 95.50 187 GLU A N 1
ATOM 1500 C CA . GLU A 1 187 ? -21.657 -8.272 14.613 1.00 95.50 187 GLU A CA 1
ATOM 1501 C C . GLU A 1 187 ? -22.688 -8.788 13.618 1.00 95.50 187 GLU A C 1
ATOM 1503 O O . GLU A 1 187 ? -22.393 -9.703 12.861 1.00 95.50 187 GLU A O 1
ATOM 1508 N N . SER A 1 188 ? -23.878 -8.188 13.576 1.00 92.19 188 SER A N 1
ATOM 1509 C CA . SER A 1 188 ? -24.970 -8.600 12.684 1.00 92.19 188 SER A CA 1
ATOM 1510 C C . SER A 1 188 ? -24.935 -7.896 11.326 1.00 92.19 188 SER A C 1
ATOM 1512 O O . SER A 1 188 ? -25.413 -8.456 10.335 1.00 92.19 188 SER A O 1
ATOM 1514 N N . ASN A 1 189 ? -24.337 -6.702 11.258 1.00 95.19 189 ASN A N 1
ATOM 1515 C CA . ASN A 1 189 ? -24.204 -5.939 10.026 1.00 95.19 189 ASN A CA 1
ATOM 1516 C C . ASN A 1 189 ? -23.171 -6.592 9.092 1.00 95.19 189 ASN A C 1
ATOM 1518 O O . ASN A 1 189 ? -21.989 -6.710 9.419 1.00 95.19 189 ASN A O 1
ATOM 1522 N N . THR A 1 190 ? -23.613 -6.989 7.899 1.00 93.50 190 THR A N 1
ATOM 1523 C CA . THR A 1 190 ? -22.779 -7.695 6.917 1.00 93.50 190 THR A CA 1
ATOM 1524 C C . THR A 1 190 ? -21.624 -6.855 6.380 1.00 93.50 190 THR A C 1
ATOM 1526 O O . THR A 1 190 ? -20.556 -7.406 6.119 1.00 93.50 190 THR A O 1
ATOM 1529 N N . GLU A 1 191 ? -21.807 -5.543 6.220 1.00 93.50 191 GLU A N 1
ATOM 1530 C CA . GLU A 1 191 ? -20.758 -4.649 5.711 1.00 93.50 191 GLU A CA 1
ATOM 1531 C C . GLU A 1 191 ? -19.639 -4.489 6.741 1.00 93.50 191 GLU A C 1
ATOM 1533 O O . GLU A 1 191 ? -18.461 -4.661 6.422 1.00 93.50 191 GLU A O 1
ATOM 1538 N N . ILE A 1 192 ? -20.013 -4.250 8.001 1.00 93.81 192 ILE A N 1
ATOM 1539 C CA . ILE A 1 192 ? -19.059 -4.138 9.108 1.00 93.81 192 ILE A CA 1
ATOM 1540 C C . ILE A 1 192 ? -18.335 -5.468 9.310 1.00 93.81 192 ILE A C 1
ATOM 1542 O O . ILE A 1 192 ? -17.106 -5.488 9.384 1.00 93.81 192 ILE A O 1
ATOM 1546 N N . ARG A 1 193 ? -19.066 -6.590 9.331 1.00 95.12 193 ARG A N 1
ATOM 1547 C CA . ARG A 1 193 ? -18.465 -7.921 9.474 1.00 95.12 193 ARG A CA 1
ATOM 1548 C C . ARG A 1 193 ? -17.458 -8.205 8.358 1.00 95.12 193 ARG A C 1
ATOM 1550 O O . ARG A 1 193 ? -16.344 -8.621 8.653 1.00 95.12 193 ARG A O 1
ATOM 1557 N N . SER A 1 194 ? -17.797 -7.887 7.104 1.00 94.38 194 SER A N 1
ATOM 1558 C CA . SER A 1 194 ? -16.871 -8.032 5.973 1.00 94.38 194 SER A CA 1
ATOM 1559 C C . S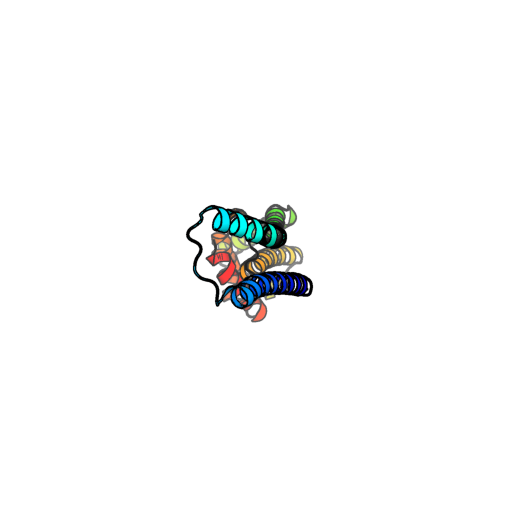ER A 1 194 ? -15.622 -7.158 6.113 1.00 94.38 194 SER A C 1
ATOM 1561 O O . SER A 1 194 ? -14.540 -7.574 5.698 1.00 94.38 194 SER A O 1
ATOM 1563 N N . SER A 1 195 ? -15.744 -5.953 6.674 1.00 95.50 195 SER A N 1
ATOM 1564 C CA . SER A 1 195 ? -14.590 -5.093 6.944 1.00 95.50 195 SER A CA 1
ATOM 1565 C C . SER A 1 195 ? -13.704 -5.652 8.062 1.00 95.50 195 SER A C 1
ATOM 1567 O O . SER A 1 195 ? -12.480 -5.677 7.930 1.00 95.50 195 SER A O 1
ATOM 1569 N N . LEU A 1 196 ? -14.303 -6.180 9.133 1.00 95.44 196 LEU A N 1
ATOM 1570 C CA . LEU A 1 196 ? -13.580 -6.849 10.219 1.00 95.44 196 LEU A CA 1
ATOM 1571 C C . LEU A 1 196 ? -12.846 -8.104 9.719 1.00 95.44 196 LEU A C 1
ATOM 1573 O O . LEU A 1 196 ? -11.672 -8.284 10.041 1.00 95.44 196 LEU A O 1
ATOM 1577 N N . ASP A 1 197 ? -13.488 -8.912 8.870 1.00 94.38 197 ASP A N 1
ATOM 1578 C CA . ASP A 1 197 ? -12.858 -10.057 8.195 1.00 94.38 197 ASP A CA 1
ATOM 1579 C C . ASP A 1 197 ? -11.672 -9.629 7.328 1.00 94.38 197 ASP A C 1
ATOM 1581 O O . ASP A 1 197 ? -10.621 -10.278 7.332 1.00 94.38 197 ASP A O 1
ATOM 1585 N N . ARG A 1 198 ? -11.815 -8.512 6.604 1.00 94.31 198 ARG A N 1
ATOM 1586 C CA . ARG A 1 198 ? -10.737 -7.936 5.794 1.00 94.31 198 ARG A CA 1
ATOM 1587 C C . ARG A 1 198 ? -9.559 -7.518 6.671 1.00 94.31 198 ARG A C 1
ATOM 1589 O O . ARG A 1 198 ? -8.427 -7.885 6.367 1.00 94.31 198 ARG A O 1
ATOM 1596 N N . ILE A 1 199 ? -9.806 -6.800 7.768 1.00 94.88 199 ILE A N 1
ATOM 1597 C CA . ILE A 1 199 ? -8.760 -6.407 8.726 1.00 94.88 199 ILE A CA 1
ATOM 1598 C C . ILE A 1 199 ? -8.042 -7.647 9.261 1.00 94.88 199 ILE A C 1
ATOM 1600 O O . ILE A 1 199 ? -6.812 -7.688 9.263 1.00 94.88 199 ILE A O 1
ATOM 1604 N N . GLU A 1 200 ? -8.783 -8.677 9.664 1.00 92.06 200 GLU A N 1
ATOM 1605 C CA . GLU A 1 200 ? -8.172 -9.873 10.229 1.00 92.06 200 GLU A CA 1
ATOM 1606 C C . GLU A 1 200 ? -7.350 -10.662 9.211 1.00 92.06 200 GLU A C 1
ATOM 1608 O O . GLU A 1 200 ? -6.207 -11.032 9.483 1.00 92.06 200 GLU A O 1
ATOM 1613 N N . THR A 1 201 ? -7.898 -10.865 8.018 1.00 91.25 201 THR A N 1
ATOM 1614 C CA . THR A 1 201 ? -7.247 -11.657 6.972 1.00 91.25 201 THR A CA 1
ATOM 1615 C C . THR A 1 201 ? -6.032 -10.946 6.393 1.00 91.25 201 THR A C 1
ATOM 1617 O O . THR A 1 201 ? -5.062 -11.602 6.025 1.00 91.25 201 THR A O 1
ATOM 1620 N N . ILE A 1 202 ? -6.064 -9.616 6.293 1.00 91.62 202 ILE A N 1
ATOM 1621 C CA . ILE A 1 202 ? -5.051 -8.847 5.563 1.00 91.62 202 ILE A CA 1
ATOM 1622 C C . ILE A 1 202 ? -4.004 -8.243 6.505 1.00 91.62 202 ILE A C 1
ATOM 1624 O O . ILE A 1 202 ? -2.810 -8.322 6.222 1.00 91.62 202 ILE A O 1
ATOM 1628 N N . VAL A 1 203 ? -4.422 -7.643 7.623 1.00 91.12 203 VAL A N 1
ATOM 1629 C CA . VAL A 1 203 ? -3.497 -6.958 8.541 1.00 91.12 203 VAL A CA 1
ATOM 1630 C C . VAL A 1 203 ? -2.852 -7.958 9.490 1.00 91.12 203 VAL A C 1
ATOM 1632 O O . VAL A 1 203 ? -1.629 -7.998 9.590 1.00 91.12 203 VAL A O 1
ATOM 1635 N N . PHE A 1 204 ? -3.650 -8.788 10.168 1.00 90.62 204 PHE A N 1
ATOM 1636 C CA . PHE A 1 204 ? -3.119 -9.709 11.178 1.00 90.62 204 PHE A CA 1
ATOM 1637 C C . PHE A 1 204 ? -2.407 -10.933 10.593 1.00 90.62 204 PHE A C 1
ATOM 1639 O O . PHE A 1 204 ? -1.665 -11.575 11.322 1.00 90.62 204 PHE A O 1
ATOM 1646 N N . SER A 1 205 ? -2.575 -11.253 9.306 1.00 86.31 205 SER A N 1
ATOM 1647 C CA . SER A 1 205 ? -1.791 -12.315 8.651 1.00 86.31 205 SER A CA 1
ATOM 1648 C C . SER A 1 205 ? -0.362 -11.896 8.288 1.00 86.31 205 SER A C 1
ATOM 1650 O O . SER A 1 205 ? 0.483 -12.757 8.046 1.00 86.31 205 SER A O 1
ATOM 1652 N N . LYS A 1 206 ? -0.087 -10.585 8.234 1.00 84.19 206 LYS A N 1
ATOM 1653 C CA . LYS A 1 206 ? 1.234 -10.012 7.928 1.00 84.19 206 LYS A CA 1
ATOM 1654 C C . LYS A 1 206 ? 2.078 -9.684 9.168 1.00 84.19 206 LYS A C 1
ATOM 1656 O O . LYS A 1 206 ? 3.199 -9.194 9.010 1.00 84.19 206 LYS A O 1
ATOM 1661 N N . LEU A 1 207 ? 1.532 -9.908 10.363 1.00 84.25 207 LEU A N 1
ATOM 1662 C CA . LEU A 1 207 ? 2.120 -9.598 11.672 1.00 84.25 207 LEU A CA 1
ATOM 1663 C C . LEU A 1 207 ? 2.423 -10.889 12.434 1.00 84.25 207 LEU A C 1
ATOM 1665 O O . LEU A 1 207 ? 3.463 -10.918 13.126 1.00 84.25 207 LEU A O 1
#

pLDDT: mean 88.65, std 8.9, range [38.22, 97.0]